Protein AF-0000000066530146 (afdb_homodimer)

Foldseek 3Di:
DKEKEKEKEPPADWPDDQVVLVVLLLVLVVVLVPDDSVVYHYDYHYDDDDQDDDDPDRAIEMEMEMEEADDDDPVSQVVSQVSSQVSVCVGRVPVPDPDYYYGYHYHHDHPVPDDDDDDDDDD/DKEKEKEWEPLADWPDDPVVLVVLLLVLVVVLVPDDSVVYHYDYYYDDDDQDDDDPDGAIEMEMEMEEADDDDPVSQVVSQVSSQVSVCVGRVPRPDPDYYYGYHYHHDYPVPDDDDDDDPDD

Nearest PDB structures (foldseek):
  3e6q-assembly3_H  TM=9.691E-01  e=2.234E-21  Pseudomonas aeruginosa
  4nwq-assembly1_B  TM=9.575E-01  e=1.003E-20  Pseudomonas aeruginosa PAO1
  6c9i-assembly1_H  TM=9.700E-01  e=6.238E-20  Pseudomonas aeruginosa PAO1
  1otg-assembly1_C  TM=8.905E-01  e=2.849E-09  Escherichia coli C
  5uif-assembly1_C  TM=8.184E-01  e=2.653E-05  Pseudomonas sp. UW4

Sequence (246 aa):
MPHLVIEATANLRLETSPGELLEQANAALFASGQFGEADIKSRFVTLEAYRQGTAAVERAYLHACLSILDGRDAATRQALGESLCEVLAGAVAGGGEEGVQVSVEVREMERASYAKRVVARQRMPHLVIEATANLRLETSPGELLEQANAALFASGQFGEADIKSRFVTLEAYRQGTAAVERAYLHACLSILDGRDAATRQALGESLCEVLAGAVAGGGEEGVQVSVEVREMERASYAKRVVARQR

Secondary structure (DSSP, 8-state):
--EEEEEEETTPPPSS-HHHHHHHHHHHHHHTTSS-GGG-EEEEEEESS---SS-SS---EEEEEEEEES---HHHHHHHHHHHHHHHHHHHTTS--TT-EEEEEEEEEPGGG-EEEEE----/--EEEEEEETTPPPSS-HHHHHHHHHHHHHHTTSS-GGG-EEEEEEESEEEESS-SS---EEEEEEEEETT--HHHHHHHHHHHHHHHHHHHTTSS-TTEEEEEEEEEEPGGG----------

Radius of gyration: 19.08 Å; Cα contacts (8 Å, |Δi|>4): 479; chains: 2; bounding box: 58×50×36 Å

InterPro domains:
  IPR004220 5-carboxymethyl-2-hydroxymuconate isomerase [PF02962] (2-117)
  IPR004220 5-carboxymethyl-2-hydroxymuconate isomerase [PTHR37950] (1-122)
  IPR004220 5-carboxymethyl-2-hydroxymuconate isomerase [cd00580] (2-113)
  IPR014347 Tautomerase/MIF superfamily [G3DSA:3.30.429.10] (1-123)
  IPR014347 Tautomerase/MIF superfamily [SSF55331] (2-122)

Organism: Pseudomonas aeruginosa (strain ATCC 15692 / DSM 22644 / CIP 104116 / JCM 14847 / LMG 12228 / 1C / PRS 101 / PAO1) (NCBI:txid208964)

pLDDT: mean 94.55, std 8.65, range [42.97, 98.94]

Structure (mmCIF, N/CA/C/O backbone):
data_AF-0000000066530146-model_v1
#
loop_
_entity.id
_entity.type
_entity.pdbx_description
1 polymer '5-carboxymethyl-2-hydroxymuconate isomerase'
#
loop_
_atom_site.group_PDB
_atom_site.id
_atom_site.type_symbol
_atom_site.label_atom_id
_atom_site.label_alt_id
_atom_site.label_comp_id
_atom_site.label_asym_id
_atom_site.label_entity_id
_atom_site.label_seq_id
_atom_site.pdbx_PDB_ins_code
_atom_site.Cartn_x
_atom_site.Cartn_y
_atom_site.Cartn_z
_atom_site.occupancy
_atom_site.B_iso_or_equiv
_atom_site.auth_seq_id
_atom_site.auth_comp_id
_atom_site.auth_asym_id
_atom_site.auth_atom_id
_atom_site.pdbx_PDB_model_num
ATOM 1 N N . MET A 1 1 ? -9.375 -2.279 8.078 1 83.81 1 MET A N 1
ATOM 2 C CA . MET A 1 1 ? -8.555 -1.646 7.047 1 83.81 1 MET A CA 1
ATOM 3 C C . MET A 1 1 ? -7.289 -2.453 6.785 1 83.81 1 MET A C 1
ATOM 5 O O . MET A 1 1 ? -6.238 -2.172 7.363 1 83.81 1 MET A O 1
ATOM 9 N N . PRO A 1 2 ? -7.445 -3.508 6.004 1 98.12 2 PRO A N 1
ATOM 10 C CA . PRO A 1 2 ? -6.223 -4.102 5.453 1 98.12 2 PRO A CA 1
ATOM 11 C C . PRO A 1 2 ? -5.926 -3.627 4.031 1 98.12 2 PRO A C 1
ATOM 13 O O . PRO A 1 2 ? -6.848 -3.322 3.273 1 98.12 2 PRO A O 1
ATOM 16 N N . HIS A 1 3 ? -4.621 -3.494 3.67 1 98.88 3 HIS A N 1
ATOM 17 C CA . HIS A 1 3 ? -4.117 -3.344 2.309 1 98.88 3 HIS A CA 1
ATOM 18 C C . HIS A 1 3 ? -3.387 -4.602 1.849 1 98.88 3 HIS A C 1
ATOM 20 O O . HIS A 1 3 ? -2.402 -5.012 2.467 1 98.88 3 HIS A O 1
ATOM 26 N N . LEU A 1 4 ? -3.908 -5.203 0.782 1 98.94 4 LEU A N 1
ATOM 27 C CA . LEU A 1 4 ? -3.271 -6.375 0.185 1 98.94 4 LEU A CA 1
ATOM 28 C C . LEU A 1 4 ? -2.641 -6.023 -1.158 1 98.94 4 LEU A C 1
ATOM 30 O O . LEU A 1 4 ? -3.314 -5.5 -2.049 1 98.94 4 LEU A O 1
ATOM 34 N N . VAL A 1 5 ? -1.361 -6.285 -1.287 1 98.94 5 VAL A N 1
ATOM 35 C CA . VAL A 1 5 ? -0.656 -6.152 -2.559 1 98.94 5 VAL A CA 1
ATOM 36 C C . VAL A 1 5 ? -0.177 -7.523 -3.031 1 98.94 5 VAL A C 1
ATOM 38 O O . VAL A 1 5 ? 0.539 -8.219 -2.311 1 98.94 5 VAL A O 1
ATOM 41 N N . ILE A 1 6 ? -0.556 -7.93 -4.199 1 98.81 6 ILE A N 1
ATOM 42 C CA . ILE A 1 6 ? -0.072 -9.156 -4.828 1 98.81 6 ILE A CA 1
ATOM 43 C C . ILE A 1 6 ? 0.86 -8.805 -5.988 1 98.81 6 ILE A C 1
ATOM 45 O O . ILE A 1 6 ? 0.465 -8.102 -6.922 1 98.81 6 ILE A O 1
ATOM 49 N N . GLU A 1 7 ? 2.053 -9.289 -5.891 1 98.75 7 GLU A N 1
ATOM 50 C CA . GLU A 1 7 ? 3.059 -9.109 -6.934 1 98.75 7 GLU A CA 1
ATOM 51 C C . GLU A 1 7 ? 3.34 -10.422 -7.66 1 98.75 7 GLU A C 1
ATOM 53 O O . GLU A 1 7 ? 3.574 -11.445 -7.023 1 98.75 7 GLU A O 1
ATOM 58 N N . ALA A 1 8 ? 3.334 -10.336 -8.945 1 97.88 8 ALA A N 1
ATOM 59 C CA . ALA A 1 8 ? 3.605 -11.523 -9.758 1 97.88 8 ALA A CA 1
ATOM 60 C C . ALA A 1 8 ? 4.586 -11.203 -10.883 1 97.88 8 ALA A C 1
ATOM 62 O O . ALA A 1 8 ? 4.5 -10.148 -11.508 1 97.88 8 ALA A O 1
ATOM 63 N N . THR A 1 9 ? 5.535 -12.172 -11.141 1 96.81 9 THR A N 1
ATOM 64 C CA . THR A 1 9 ? 6.43 -12.016 -12.281 1 96.81 9 THR A CA 1
ATOM 65 C C . THR A 1 9 ? 5.664 -12.156 -13.594 1 96.81 9 THR A C 1
ATOM 67 O O . THR A 1 9 ? 4.688 -12.906 -13.672 1 96.81 9 THR A O 1
ATOM 70 N N . ALA A 1 10 ? 6.129 -11.445 -14.602 1 96.31 10 ALA A N 1
ATOM 71 C CA . ALA A 1 10 ? 5.41 -11.328 -15.867 1 96.31 10 ALA A CA 1
ATOM 72 C C . ALA A 1 10 ? 5.289 -12.68 -16.562 1 96.31 10 ALA A C 1
ATOM 74 O O . ALA A 1 10 ? 4.398 -12.883 -17.391 1 96.31 10 ALA A O 1
ATOM 75 N N . ASN A 1 11 ? 6.16 -13.633 -16.266 1 93.69 11 ASN A N 1
ATOM 76 C CA . ASN A 1 11 ? 6.148 -14.945 -16.906 1 93.69 11 ASN A CA 1
ATOM 77 C C . ASN A 1 11 ? 5.258 -15.93 -16.156 1 93.69 11 ASN A C 1
ATOM 79 O O . ASN A 1 11 ? 5.168 -17.094 -16.531 1 93.69 11 ASN A O 1
ATOM 83 N N . LEU A 1 12 ? 4.676 -15.445 -15.078 1 95 12 LEU A N 1
ATOM 84 C CA . LEU A 1 12 ? 3.832 -16.344 -14.297 1 95 12 LEU A CA 1
ATOM 85 C C . LEU A 1 12 ? 2.535 -16.656 -15.039 1 95 12 LEU A C 1
ATOM 87 O O . LEU A 1 12 ? 1.88 -15.75 -15.555 1 95 12 LEU A O 1
ATOM 91 N N . ARG A 1 13 ? 2.182 -17.891 -15.109 1 92.12 13 ARG A N 1
ATOM 92 C CA . ARG A 1 13 ? 0.896 -18.297 -15.672 1 92.12 13 ARG A CA 1
ATOM 93 C C . ARG A 1 13 ? -0.15 -18.453 -14.57 1 92.12 13 ARG A C 1
ATOM 95 O O . ARG A 1 13 ? -0.05 -19.375 -13.75 1 92.12 13 ARG A O 1
ATOM 102 N N . LEU A 1 14 ? -1.159 -17.672 -14.625 1 92.75 14 LEU A N 1
ATOM 103 C CA . LEU A 1 14 ? -2.252 -17.719 -13.664 1 92.75 14 LEU A CA 1
ATOM 104 C C . LEU A 1 14 ? -3.443 -18.484 -14.227 1 92.75 14 LEU A C 1
ATOM 106 O O . LEU A 1 14 ? -3.752 -18.375 -15.414 1 92.75 14 LEU A O 1
ATOM 110 N N . GLU A 1 15 ? -4.172 -19.125 -13.328 1 91.81 15 GLU A N 1
ATOM 111 C CA . GLU A 1 15 ? -5.402 -19.828 -13.688 1 91.81 15 GLU A CA 1
ATOM 112 C C . GLU A 1 15 ? -6.574 -18.844 -13.797 1 91.81 15 GLU A C 1
ATOM 114 O O . GLU A 1 15 ? -7.621 -19.188 -14.352 1 91.81 15 GLU A O 1
ATOM 119 N N . THR A 1 16 ? -6.414 -17.75 -13.195 1 93.19 16 THR A N 1
ATOM 120 C CA . THR A 1 16 ? -7.422 -16.688 -13.172 1 93.19 16 THR A CA 1
ATOM 121 C C . THR A 1 16 ? -6.828 -15.359 -13.625 1 93.19 16 THR A C 1
ATOM 123 O O . THR A 1 16 ? -5.609 -15.227 -13.719 1 93.19 16 THR A O 1
ATOM 126 N N . SER A 1 17 ? -7.727 -14.422 -13.992 1 95.75 17 SER A N 1
ATOM 127 C CA . SER A 1 17 ? -7.25 -13.062 -14.211 1 95.75 17 SER A CA 1
ATOM 128 C C . SER A 1 17 ? -6.812 -12.406 -12.906 1 95.75 17 SER A C 1
ATOM 130 O O . SER A 1 17 ? -7.195 -12.852 -11.82 1 95.75 17 SER A O 1
ATOM 132 N N . PRO A 1 18 ? -5.965 -11.375 -12.992 1 97 18 PRO A N 1
ATOM 133 C CA . PRO A 1 18 ? -5.625 -10.625 -11.781 1 97 18 PRO A CA 1
ATOM 134 C C . PRO A 1 18 ? -6.859 -10.148 -11.016 1 97 18 PRO A C 1
ATOM 136 O O . PRO A 1 18 ? -6.895 -10.219 -9.781 1 97 18 PRO A O 1
ATOM 139 N N . GLY A 1 19 ? -7.875 -9.656 -11.703 1 96.81 19 GLY A N 1
ATOM 140 C CA . GLY A 1 19 ? -9.102 -9.203 -11.062 1 96.81 19 GLY A CA 1
ATOM 141 C C . GLY A 1 19 ? -9.812 -10.305 -10.297 1 96.81 19 GLY A C 1
ATOM 142 O O . GLY A 1 19 ? -10.258 -10.102 -9.172 1 96.81 19 GLY A O 1
ATOM 143 N N . GLU A 1 20 ? -9.922 -11.414 -10.938 1 96.88 20 GLU A N 1
ATOM 144 C CA . GLU A 1 20 ? -10.547 -12.555 -10.281 1 96.88 20 GLU A CA 1
ATOM 145 C C . GLU A 1 20 ? -9.742 -13.016 -9.07 1 96.88 20 GLU A C 1
ATOM 147 O O . GLU A 1 20 ? -10.312 -13.414 -8.055 1 96.88 20 GLU A O 1
ATOM 152 N N . LEU A 1 21 ? -8.438 -13.023 -9.219 1 97.88 21 LEU A N 1
ATOM 153 C CA . LEU A 1 21 ? -7.578 -13.391 -8.094 1 97.88 21 LEU A CA 1
ATOM 154 C C . LEU A 1 21 ? -7.793 -12.445 -6.914 1 97.88 21 LEU A C 1
ATOM 156 O O . LEU A 1 21 ? -7.895 -12.891 -5.77 1 97.88 21 LEU A O 1
ATOM 160 N N . LEU A 1 22 ? -7.863 -11.148 -7.18 1 98.62 22 LEU A N 1
ATOM 161 C CA . LEU A 1 22 ? -8.117 -10.18 -6.121 1 98.62 22 LEU A CA 1
ATOM 162 C C . LEU A 1 22 ? -9.484 -10.422 -5.48 1 98.62 22 LEU A C 1
ATOM 164 O O . LEU A 1 22 ? -9.641 -10.281 -4.266 1 98.62 22 LEU A O 1
ATOM 168 N N . GLU A 1 23 ? -10.445 -10.773 -6.262 1 98.06 23 GLU A N 1
ATOM 169 C CA . GLU A 1 23 ? -11.766 -11.086 -5.727 1 98.06 23 GLU A CA 1
ATOM 170 C C . GLU A 1 23 ? -11.711 -12.266 -4.762 1 98.06 23 GLU A C 1
ATOM 172 O O . GLU A 1 23 ? -12.297 -12.211 -3.676 1 98.06 23 GLU A O 1
ATOM 177 N N . GLN A 1 24 ? -11.039 -13.273 -5.164 1 98.44 24 GLN A N 1
ATOM 178 C CA . GLN A 1 24 ? -10.914 -14.461 -4.332 1 98.44 24 GLN A CA 1
ATOM 179 C C . GLN A 1 24 ? -10.148 -14.164 -3.047 1 98.44 24 GLN A C 1
ATOM 181 O O . GLN A 1 24 ? -10.523 -14.625 -1.97 1 98.44 24 GLN A O 1
ATOM 186 N N . ALA A 1 25 ? -9.086 -13.445 -3.186 1 98.81 25 ALA A N 1
ATOM 187 C CA . ALA A 1 25 ? -8.289 -13.078 -2.014 1 98.81 25 ALA A CA 1
ATOM 188 C C . ALA A 1 25 ? -9.102 -12.219 -1.05 1 98.81 25 ALA A C 1
ATOM 190 O O . ALA A 1 25 ? -9.078 -12.445 0.163 1 98.81 25 ALA A O 1
ATOM 191 N N . ASN A 1 26 ? -9.852 -11.25 -1.57 1 98.75 26 ASN A N 1
ATOM 192 C CA . ASN A 1 26 ? -10.719 -10.422 -0.736 1 98.75 26 ASN A CA 1
ATOM 193 C C . ASN A 1 26 ? -11.781 -11.258 -0.033 1 98.75 26 ASN A C 1
ATOM 195 O O . ASN A 1 26 ? -12.109 -11 1.128 1 98.75 26 ASN A O 1
ATOM 199 N N . ALA A 1 27 ? -12.305 -12.156 -0.731 1 98.69 27 ALA A N 1
ATOM 200 C CA . ALA A 1 27 ? -13.32 -13.031 -0.147 1 98.69 27 ALA A CA 1
ATOM 201 C C . ALA A 1 27 ? -12.75 -13.82 1.027 1 98.69 27 ALA A C 1
ATOM 203 O O . ALA A 1 27 ? -13.414 -13.969 2.061 1 98.69 27 ALA A O 1
ATOM 204 N N . ALA A 1 28 ? -11.57 -14.328 0.864 1 98.81 28 ALA A N 1
ATOM 205 C CA . ALA A 1 28 ? -10.93 -15.07 1.945 1 98.81 28 ALA A CA 1
ATOM 206 C C . ALA A 1 28 ? -10.703 -14.18 3.164 1 98.81 28 ALA A C 1
ATOM 208 O O . ALA A 1 28 ? -10.938 -14.594 4.301 1 98.81 28 ALA A O 1
ATOM 209 N N . LEU A 1 29 ? -10.242 -12.961 2.914 1 98.75 29 LEU A N 1
ATOM 210 C CA . LEU A 1 29 ? -10.031 -12.023 4.008 1 98.75 29 LEU A CA 1
ATOM 211 C C . LEU A 1 29 ? -11.344 -11.688 4.703 1 98.75 29 LEU A C 1
ATOM 213 O O . LEU A 1 29 ? -11.406 -11.633 5.934 1 98.75 29 LEU A O 1
ATOM 217 N N . PHE A 1 30 ? -12.375 -11.508 3.971 1 98.69 30 PHE A N 1
ATOM 218 C CA . PHE A 1 30 ? -13.672 -11.195 4.547 1 98.69 30 PHE A CA 1
ATOM 219 C C . PHE A 1 30 ? -14.203 -12.375 5.359 1 98.69 30 PHE A C 1
ATOM 221 O O . PHE A 1 30 ? -14.75 -12.188 6.449 1 98.69 30 PHE A O 1
ATOM 228 N N . ALA A 1 31 ? -13.992 -13.5 4.918 1 98.5 31 ALA A N 1
ATOM 229 C CA . ALA A 1 31 ? -14.477 -14.719 5.562 1 98.5 31 ALA A CA 1
ATOM 230 C C . ALA A 1 31 ? -13.773 -14.953 6.898 1 98.5 31 ALA A C 1
ATOM 232 O O . ALA A 1 31 ? -14.281 -15.68 7.754 1 98.5 31 ALA A O 1
ATOM 233 N N . SER A 1 32 ? -12.641 -14.422 7.059 1 98.06 32 SER A N 1
ATOM 234 C CA . SER A 1 32 ? -11.898 -14.578 8.305 1 98.06 32 SER A CA 1
ATOM 235 C C . SER A 1 32 ? -12.656 -13.969 9.484 1 98.06 32 SER A C 1
ATOM 237 O O . SER A 1 32 ? -12.398 -14.305 10.641 1 98.06 32 SER A O 1
ATOM 239 N N . GLY A 1 33 ? -13.484 -12.945 9.164 1 98 33 GLY A N 1
ATOM 240 C CA . GLY A 1 33 ? -14.227 -12.25 10.203 1 98 33 GLY A CA 1
ATOM 241 C C . GLY A 1 33 ? -13.445 -11.117 10.844 1 98 33 GLY A C 1
ATOM 242 O O . GLY A 1 33 ? -13.938 -10.461 11.758 1 98 33 GLY A O 1
ATOM 243 N N . GLN A 1 34 ? -12.305 -10.844 10.297 1 97.94 34 GLN A N 1
ATOM 244 C CA . GLN A 1 34 ? -11.414 -9.883 10.93 1 97.94 34 GLN A CA 1
ATOM 245 C C . GLN A 1 34 ? -11.641 -8.477 10.383 1 97.94 34 GLN A C 1
ATOM 247 O O . GLN A 1 34 ? -11.188 -7.492 10.969 1 97.94 34 GLN A O 1
ATOM 252 N N . PHE A 1 35 ? -12.328 -8.336 9.25 1 98.12 35 PHE A N 1
ATOM 253 C CA . PHE A 1 35 ? -12.375 -7.055 8.562 1 98.12 35 PHE A CA 1
ATOM 254 C C . PHE A 1 35 ? -13.781 -6.754 8.062 1 98.12 35 PHE A C 1
ATOM 256 O O . PHE A 1 35 ? -14.531 -7.668 7.715 1 98.12 35 PHE A O 1
ATOM 263 N N . GLY A 1 36 ? -14.125 -5.434 8.062 1 97.31 36 GLY A N 1
ATOM 264 C CA . GLY A 1 36 ? -15.289 -5.02 7.289 1 97.31 36 GLY A CA 1
ATOM 265 C C . GLY A 1 36 ? -15.102 -5.184 5.793 1 97.31 36 GLY A C 1
ATOM 266 O O . GLY A 1 36 ? -14.016 -4.949 5.27 1 97.31 36 GLY A O 1
ATOM 267 N N . GLU A 1 37 ? -16.172 -5.488 5.141 1 97.31 37 GLU A N 1
ATOM 268 C CA . GLU A 1 37 ? -16.125 -5.793 3.713 1 97.31 37 GLU A CA 1
ATOM 269 C C . GLU A 1 37 ? -15.539 -4.629 2.922 1 97.31 37 GLU A C 1
ATOM 271 O O . GLU A 1 37 ? -14.586 -4.809 2.158 1 97.31 37 GLU A O 1
ATOM 276 N N . ALA A 1 38 ? -15.977 -3.445 3.086 1 95.56 38 ALA A N 1
ATOM 277 C CA . ALA A 1 38 ? -15.57 -2.285 2.299 1 95.56 38 ALA A CA 1
ATOM 278 C C . ALA A 1 38 ? -14.211 -1.766 2.75 1 95.56 38 ALA A C 1
ATOM 280 O O . ALA A 1 38 ? -13.594 -0.94 2.068 1 95.56 38 ALA A O 1
ATOM 281 N N . ASP A 1 39 ? -13.688 -2.291 3.869 1 97.5 39 ASP A N 1
ATOM 282 C CA . ASP A 1 39 ? -12.414 -1.824 4.406 1 97.5 39 ASP A CA 1
ATOM 283 C C . ASP A 1 39 ? -11.242 -2.502 3.701 1 97.5 39 ASP A C 1
ATOM 285 O O . ASP A 1 39 ? -10.102 -2.059 3.822 1 97.5 39 ASP A O 1
ATOM 289 N N . ILE A 1 40 ? -11.539 -3.623 3.035 1 98.62 40 ILE A N 1
ATOM 290 C CA . ILE A 1 40 ? -10.492 -4.402 2.391 1 98.62 40 ILE A CA 1
ATOM 291 C C . ILE A 1 40 ? -10.094 -3.744 1.07 1 98.62 40 ILE A C 1
ATOM 293 O O . ILE A 1 40 ? -10.93 -3.584 0.177 1 98.62 40 ILE A O 1
ATOM 297 N N . LYS A 1 41 ? -8.844 -3.334 0.918 1 98.62 41 LYS A N 1
ATOM 298 C CA . LYS A 1 41 ? -8.297 -2.775 -0.316 1 98.62 41 LYS A CA 1
ATOM 299 C C . LYS A 1 41 ? -7.156 -3.635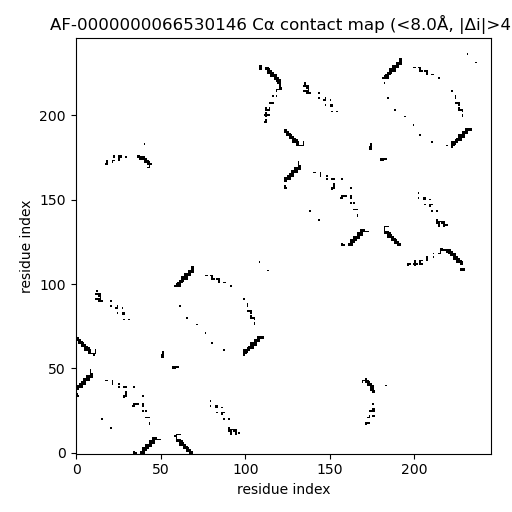 -0.851 1 98.62 41 LYS A C 1
ATOM 301 O O . LYS A 1 41 ? -6.195 -3.916 -0.132 1 98.62 41 LYS A O 1
ATOM 306 N N . SER A 1 42 ? -7.328 -4.059 -2.064 1 98.81 42 SER A N 1
ATOM 307 C CA . SER A 1 42 ? -6.305 -4.922 -2.646 1 98.81 42 SER A CA 1
ATOM 308 C C . SER A 1 42 ? -5.898 -4.438 -4.035 1 98.81 42 SER A C 1
ATOM 310 O O . SER A 1 42 ? -6.656 -3.721 -4.691 1 98.81 42 SER A O 1
ATOM 312 N N . ARG A 1 43 ? -4.684 -4.789 -4.41 1 98.81 43 ARG A N 1
ATOM 313 C CA . ARG A 1 43 ? -4.199 -4.477 -5.75 1 98.81 43 ARG A CA 1
ATOM 314 C C . ARG A 1 43 ? -3.164 -5.5 -6.211 1 98.81 43 ARG A C 1
ATOM 316 O O . ARG A 1 43 ? -2.588 -6.219 -5.391 1 98.81 43 ARG A O 1
ATOM 323 N N . PHE A 1 44 ? -3.039 -5.613 -7.562 1 98.75 44 PHE A N 1
ATOM 324 C CA . PHE A 1 44 ? -2.16 -6.559 -8.242 1 98.75 44 PHE A CA 1
ATOM 325 C C . PHE A 1 44 ? -1.104 -5.82 -9.055 1 98.75 44 PHE A C 1
ATOM 327 O O . PHE A 1 44 ? -1.414 -4.859 -9.758 1 98.75 44 PHE A O 1
ATOM 334 N N . VAL A 1 45 ? 0.169 -6.203 -8.93 1 98.56 45 VAL A N 1
ATOM 335 C CA . VAL A 1 45 ? 1.292 -5.598 -9.633 1 98.56 45 VAL A CA 1
ATOM 336 C C . VAL A 1 45 ? 2.02 -6.66 -10.461 1 98.56 45 VAL A C 1
ATOM 338 O O . VAL A 1 45 ? 2.449 -7.684 -9.922 1 98.56 45 VAL A O 1
ATOM 341 N N . THR A 1 46 ? 2.168 -6.387 -11.719 1 98.31 46 THR A N 1
ATOM 342 C CA . THR A 1 46 ? 3.002 -7.238 -12.555 1 98.31 46 THR A CA 1
ATOM 343 C C . THR A 1 46 ? 4.449 -6.762 -12.547 1 98.31 46 THR A C 1
ATOM 345 O O . THR A 1 46 ? 4.723 -5.586 -12.805 1 98.31 46 THR A O 1
ATOM 348 N N . LEU A 1 47 ? 5.363 -7.703 -12.266 1 97.88 47 LEU A N 1
ATOM 349 C CA . LEU A 1 47 ? 6.793 -7.402 -12.281 1 97.88 47 LEU A CA 1
ATOM 350 C C . LEU A 1 47 ? 7.387 -7.684 -13.664 1 97.88 47 LEU A C 1
ATOM 352 O O . LEU A 1 47 ? 7.445 -8.836 -14.094 1 97.88 47 LEU A O 1
ATOM 356 N N . GLU A 1 48 ? 7.852 -6.605 -14.25 1 97.5 48 GLU A N 1
ATOM 357 C CA . GLU A 1 48 ? 8.359 -6.75 -15.609 1 97.5 48 GLU A CA 1
ATOM 358 C C . GLU A 1 48 ? 9.828 -7.141 -15.617 1 97.5 48 GLU A C 1
ATOM 360 O O . GLU A 1 48 ? 10.281 -7.867 -16.5 1 97.5 48 GLU A O 1
ATOM 365 N N . ALA A 1 49 ? 10.703 -6.613 -14.781 1 97.38 49 ALA A N 1
ATOM 366 C CA . ALA A 1 49 ? 12.109 -6.953 -14.578 1 97.38 49 ALA A CA 1
ATOM 367 C C . ALA A 1 49 ? 12.305 -7.723 -13.281 1 97.38 49 ALA A C 1
ATOM 369 O O . ALA A 1 49 ? 12.086 -7.18 -12.195 1 97.38 49 ALA A O 1
ATOM 370 N N . TYR A 1 50 ? 12.633 -8.969 -13.375 1 96.75 50 TYR A N 1
ATOM 371 C CA . TYR A 1 50 ? 12.633 -9.852 -12.219 1 96.75 50 TYR A CA 1
ATOM 372 C C . TYR A 1 50 ? 13.688 -10.945 -12.367 1 96.75 50 TYR A C 1
ATOM 374 O O . TYR A 1 50 ? 14.195 -11.188 -13.469 1 96.75 50 TYR A O 1
ATOM 382 N N . ARG A 1 51 ? 14.102 -11.391 -11.227 1 96.06 51 ARG A N 1
ATOM 383 C CA . ARG A 1 51 ? 14.961 -12.562 -11.156 1 96.06 51 ARG A CA 1
ATOM 384 C C . ARG A 1 51 ? 14.75 -13.32 -9.844 1 96.06 51 ARG A C 1
ATOM 386 O O . ARG A 1 51 ? 14.477 -12.711 -8.812 1 96.06 51 ARG A O 1
ATOM 393 N N . GLN A 1 52 ? 14.789 -14.617 -9.984 1 95.19 52 GLN A N 1
ATOM 394 C CA . GLN A 1 52 ? 14.891 -15.484 -8.82 1 95.19 52 GLN A CA 1
ATOM 395 C C . GLN A 1 52 ? 16.188 -16.281 -8.828 1 95.19 52 GLN A C 1
ATOM 397 O O . GLN A 1 52 ? 16.391 -17.141 -9.695 1 95.19 52 GLN A O 1
ATOM 402 N N . GLY A 1 53 ? 16.953 -15.945 -7.859 1 95.38 53 GLY A N 1
ATOM 403 C CA . GLY A 1 53 ? 18.266 -16.578 -7.793 1 95.38 53 GLY A CA 1
ATOM 404 C C . GLY A 1 53 ? 19.219 -16.109 -8.875 1 95.38 53 GLY A C 1
ATOM 405 O O . GLY A 1 53 ? 19.109 -14.977 -9.352 1 95.38 53 GLY A O 1
ATOM 406 N N . THR A 1 54 ? 20.297 -16.891 -9.195 1 95.5 54 THR A N 1
ATOM 407 C CA . THR A 1 54 ? 21.344 -16.531 -10.125 1 95.5 54 THR A CA 1
ATOM 408 C C . THR A 1 54 ? 21.312 -17.438 -11.359 1 95.5 54 THR A C 1
ATOM 410 O O . THR A 1 54 ? 22.109 -17.25 -12.281 1 95.5 54 THR A O 1
ATOM 413 N N . ALA A 1 55 ? 20.422 -18.344 -11.477 1 89.69 55 ALA A N 1
ATOM 414 C CA . ALA A 1 55 ? 20.375 -19.281 -12.602 1 89.69 55 ALA A CA 1
ATOM 415 C C . ALA A 1 55 ? 19.938 -18.562 -13.875 1 89.69 55 ALA A C 1
ATOM 417 O O . ALA A 1 55 ? 19.266 -17.516 -13.82 1 89.69 55 ALA A O 1
ATOM 418 N N . ALA A 1 56 ? 20.25 -19.156 -15.039 1 89.88 56 ALA A N 1
ATOM 419 C CA . ALA A 1 56 ? 19.906 -18.594 -16.344 1 89.88 56 ALA A CA 1
ATOM 420 C C . ALA A 1 56 ? 18.406 -18.734 -16.609 1 89.88 56 ALA A C 1
ATOM 422 O O . ALA A 1 56 ? 17.797 -17.875 -17.266 1 89.88 56 ALA A O 1
ATOM 423 N N . VAL A 1 57 ? 17.938 -19.781 -16.047 1 87.31 57 VAL A N 1
ATOM 424 C CA . VAL A 1 57 ? 16.516 -20 -16.25 1 87.31 57 VAL A CA 1
ATOM 425 C C . VAL A 1 57 ? 15.711 -18.922 -15.531 1 87.31 57 VAL A C 1
ATOM 427 O O . VAL A 1 57 ? 16.047 -18.531 -14.414 1 87.31 57 VAL A O 1
ATOM 430 N N . GLU A 1 58 ? 14.688 -18.5 -16.172 1 89.56 58 GLU A N 1
ATOM 431 C CA . GLU A 1 58 ? 13.812 -17.5 -15.57 1 89.56 58 GLU A CA 1
ATOM 432 C C . GLU A 1 58 ? 12.656 -18.172 -14.82 1 89.56 58 GLU A C 1
ATOM 434 O O . GLU A 1 58 ? 11.734 -18.703 -15.438 1 89.56 58 GLU A O 1
ATOM 439 N N . ARG A 1 59 ? 12.758 -18.109 -13.555 1 92.19 59 ARG A N 1
ATOM 440 C CA . ARG A 1 59 ? 11.727 -18.672 -12.688 1 92.19 59 ARG A CA 1
ATOM 441 C C . ARG A 1 59 ? 10.625 -17.641 -12.422 1 92.19 59 ARG A C 1
ATOM 443 O O . ARG A 1 59 ? 10.859 -16.438 -12.508 1 92.19 59 ARG A O 1
ATOM 450 N N . ALA A 1 60 ? 9.469 -18.172 -12.203 1 94.88 60 ALA A N 1
ATOM 451 C CA . ALA A 1 60 ? 8.328 -17.344 -11.828 1 94.88 60 ALA A CA 1
ATOM 452 C C . ALA A 1 60 ? 8.062 -17.422 -10.328 1 94.88 60 ALA A C 1
ATOM 454 O O . ALA A 1 60 ? 8.312 -18.453 -9.703 1 94.88 60 ALA A O 1
ATOM 455 N N . TYR A 1 61 ? 7.598 -16.344 -9.766 1 96.69 61 TYR A N 1
ATOM 456 C CA . TYR A 1 61 ? 7.18 -16.375 -8.367 1 96.69 61 TYR A CA 1
ATOM 457 C C . TYR A 1 61 ? 6.043 -15.383 -8.125 1 96.69 61 TYR A C 1
ATOM 459 O O . TYR A 1 61 ? 5.742 -14.547 -8.977 1 96.69 61 TYR A O 1
ATOM 467 N N . LEU A 1 62 ? 5.316 -15.617 -7.07 1 97.62 62 LEU A N 1
ATOM 468 C CA . LEU A 1 62 ? 4.199 -14.805 -6.598 1 97.62 62 LEU A CA 1
ATOM 469 C C . LEU A 1 62 ? 4.359 -14.469 -5.117 1 97.62 62 LEU A C 1
ATOM 471 O O . LEU A 1 62 ? 4.59 -15.359 -4.297 1 97.62 62 LEU A O 1
ATOM 475 N N . HIS A 1 63 ? 4.301 -13.172 -4.801 1 98.69 63 HIS A N 1
ATOM 476 C CA . HIS A 1 63 ? 4.422 -12.711 -3.42 1 98.69 63 HIS A CA 1
ATOM 477 C C . HIS A 1 63 ? 3.271 -11.781 -3.051 1 98.69 63 HIS A C 1
ATOM 479 O O . HIS A 1 63 ? 2.848 -10.953 -3.863 1 98.69 63 HIS A O 1
ATOM 485 N N . ALA A 1 64 ? 2.752 -11.953 -1.825 1 98.88 64 ALA A N 1
ATOM 486 C CA . ALA A 1 64 ? 1.734 -11.031 -1.326 1 98.88 64 ALA A CA 1
ATOM 487 C C . ALA A 1 64 ? 2.154 -10.422 0.007 1 98.88 64 ALA A C 1
ATOM 489 O O . ALA A 1 64 ? 2.73 -11.102 0.857 1 98.88 64 ALA A O 1
ATOM 490 N N . CYS A 1 65 ? 1.868 -9.148 0.156 1 98.88 65 CYS A N 1
ATOM 491 C CA . CYS A 1 65 ? 1.991 -8.453 1.433 1 98.88 65 CYS A CA 1
ATOM 492 C C . CYS A 1 65 ? 0.631 -7.969 1.926 1 98.88 65 CYS A C 1
ATOM 494 O O . CYS A 1 65 ? -0.048 -7.203 1.24 1 98.88 65 CYS A O 1
ATOM 496 N N . LEU A 1 66 ? 0.23 -8.469 3.086 1 98.88 66 LEU A N 1
ATOM 497 C CA . LEU A 1 66 ? -0.967 -8 3.777 1 98.88 66 LEU A CA 1
ATOM 498 C C . LEU A 1 66 ? -0.601 -7.062 4.922 1 98.88 66 LEU A C 1
ATOM 500 O O . LEU A 1 66 ? -0.01 -7.492 5.918 1 98.88 66 LEU A O 1
ATOM 504 N N . SER A 1 67 ? -0.956 -5.758 4.793 1 98.88 67 SER A N 1
ATOM 505 C CA . SER A 1 67 ? -0.756 -4.785 5.863 1 98.88 67 SER A CA 1
ATOM 506 C C . SER A 1 67 ? -2.033 -4.582 6.672 1 98.88 67 SER A C 1
ATOM 508 O O . SER A 1 67 ? -3.078 -4.238 6.113 1 98.88 67 SER A O 1
ATOM 510 N N . ILE A 1 68 ? -1.972 -4.832 7.945 1 98.75 68 ILE A N 1
ATOM 511 C CA . ILE A 1 68 ? -3.125 -4.684 8.828 1 98.75 68 ILE A CA 1
ATOM 512 C C . ILE A 1 68 ? -2.762 -3.789 10.008 1 98.75 68 ILE A C 1
ATOM 514 O O . ILE A 1 68 ? -1.586 -3.66 10.359 1 98.75 68 ILE A O 1
ATOM 518 N N . LEU A 1 69 ? -3.779 -3.129 10.594 1 97.88 69 LEU A N 1
ATOM 519 C CA . LEU A 1 69 ? -3.518 -2.352 11.805 1 97.88 69 LEU A CA 1
ATOM 520 C C . LEU A 1 69 ? -3.049 -3.256 12.938 1 97.88 69 LEU A C 1
ATOM 522 O O . LEU A 1 69 ? -3.514 -4.391 13.062 1 97.88 69 LEU A O 1
ATOM 526 N N . ASP A 1 70 ? -2.133 -2.742 13.719 1 97.25 70 ASP A N 1
ATOM 527 C CA . ASP A 1 70 ? -1.605 -3.527 14.828 1 97.25 70 ASP A CA 1
ATOM 528 C C . ASP A 1 70 ? -2.695 -3.824 15.859 1 97.25 70 ASP A C 1
ATOM 530 O O . ASP A 1 70 ? -3.783 -3.25 15.797 1 97.25 70 ASP A O 1
ATOM 534 N N . GLY A 1 71 ? -2.445 -5 16.75 1 96.44 71 GLY A N 1
ATOM 535 C CA . GLY A 1 71 ? -3.385 -5.332 17.812 1 96.44 71 GLY A CA 1
ATOM 536 C C . GLY A 1 71 ? -3.875 -6.766 17.75 1 96.44 71 GLY A C 1
ATOM 537 O O . GLY A 1 71 ? -4.383 -7.301 18.734 1 96.44 71 GLY A O 1
ATOM 538 N N . ARG A 1 72 ? -3.793 -7.387 16.609 1 97 72 ARG A N 1
ATOM 539 C CA . ARG A 1 72 ? -4.16 -8.797 16.516 1 97 72 ARG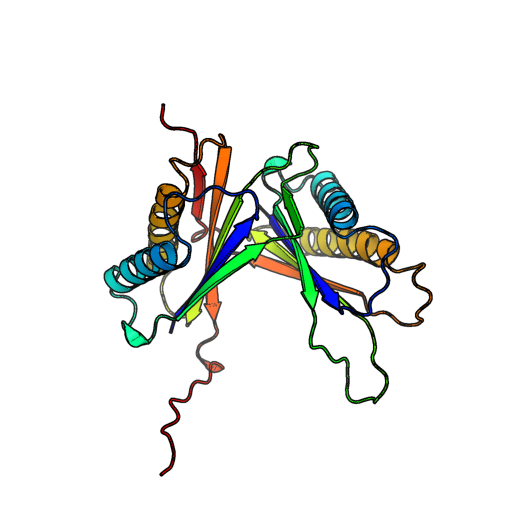 A CA 1
ATOM 540 C C . ARG A 1 72 ? -3.041 -9.695 17.031 1 97 72 ARG A C 1
ATOM 542 O O . ARG A 1 72 ? -1.862 -9.352 16.906 1 97 72 ARG A O 1
ATOM 549 N N . ASP A 1 73 ? -3.424 -10.82 17.484 1 98 73 ASP A N 1
ATOM 550 C CA . ASP A 1 73 ? -2.42 -11.727 18.031 1 98 73 ASP A CA 1
ATOM 551 C C . ASP A 1 73 ? -1.733 -12.516 16.922 1 98 73 ASP A C 1
ATOM 553 O O . ASP A 1 73 ? -2.156 -12.461 15.766 1 98 73 ASP A O 1
ATOM 557 N N . ALA A 1 74 ? -0.678 -13.227 17.266 1 97.94 74 ALA A N 1
ATOM 558 C CA . ALA A 1 74 ? 0.144 -13.953 16.297 1 97.94 74 ALA A CA 1
ATOM 559 C C . ALA A 1 74 ? -0.663 -15.047 15.609 1 97.94 74 ALA A C 1
ATOM 561 O O . ALA A 1 74 ? -0.482 -15.305 14.414 1 97.94 74 ALA A O 1
ATOM 562 N N . ALA A 1 75 ? -1.476 -15.711 16.344 1 98.5 75 ALA A N 1
ATOM 563 C CA . ALA A 1 75 ? -2.266 -16.797 15.766 1 98.5 75 ALA A CA 1
ATOM 564 C C . ALA A 1 75 ? -3.211 -16.281 14.688 1 98.5 75 ALA A C 1
ATOM 566 O O . ALA A 1 75 ? -3.361 -16.906 13.633 1 98.5 75 ALA A O 1
ATOM 567 N N . THR A 1 76 ? -3.881 -15.195 14.969 1 98.56 76 THR A N 1
ATOM 568 C CA . THR A 1 76 ? -4.766 -14.578 13.984 1 98.56 76 THR A CA 1
ATOM 569 C C . THR A 1 76 ? -3.986 -14.172 12.734 1 98.56 76 THR A C 1
ATOM 571 O O . THR A 1 76 ? -4.418 -14.438 11.609 1 98.56 76 THR A O 1
ATOM 574 N N . ARG A 1 77 ? -2.809 -13.547 12.898 1 98.62 77 ARG A N 1
ATOM 575 C CA . ARG A 1 77 ? -1.981 -13.133 11.773 1 98.62 77 ARG A CA 1
ATOM 576 C C . ARG A 1 77 ? -1.518 -14.344 10.961 1 98.62 77 ARG A C 1
ATOM 578 O O . ARG A 1 77 ? -1.514 -14.305 9.727 1 98.62 77 ARG A O 1
ATOM 585 N N . GLN A 1 78 ? -1.152 -15.359 11.656 1 98.69 78 GLN A N 1
ATOM 586 C CA . GLN A 1 78 ? -0.747 -16.594 10.984 1 98.69 78 GLN A CA 1
ATOM 587 C C . GLN A 1 78 ? -1.888 -17.156 10.148 1 98.69 78 GLN A C 1
ATOM 589 O O . GLN A 1 78 ? -1.679 -17.578 9.008 1 98.69 78 GLN A O 1
ATOM 594 N N . ALA A 1 79 ? -3.059 -17.156 10.695 1 98.75 79 ALA A N 1
ATOM 595 C CA . ALA A 1 79 ? -4.219 -17.703 9.992 1 98.75 79 ALA A CA 1
ATOM 596 C C . ALA A 1 79 ? -4.539 -16.891 8.742 1 98.75 79 ALA A C 1
ATOM 598 O O . ALA A 1 79 ? -4.887 -17.453 7.703 1 98.75 79 ALA A O 1
ATOM 599 N N . LEU A 1 80 ? -4.457 -15.609 8.844 1 98.81 80 LEU A N 1
ATOM 600 C CA . LEU A 1 80 ? -4.668 -14.742 7.691 1 98.81 80 LEU A CA 1
ATOM 601 C C . LEU A 1 80 ? -3.658 -15.047 6.59 1 98.81 80 LEU A C 1
ATOM 603 O O . LEU A 1 80 ? -4.035 -15.195 5.422 1 98.81 80 LEU A O 1
ATOM 607 N N . GLY A 1 81 ? -2.428 -15.125 6.969 1 98.88 81 GLY A N 1
ATOM 608 C CA . GLY A 1 81 ? -1.391 -15.445 6 1 98.88 81 GLY A CA 1
ATOM 609 C C . GLY A 1 81 ? -1.603 -16.781 5.312 1 98.88 81 GLY A C 1
ATOM 610 O O . GLY A 1 81 ? -1.46 -16.891 4.094 1 98.88 81 GLY A O 1
ATOM 611 N N . GLU A 1 82 ? -1.913 -17.766 6.059 1 98.81 82 GLU A N 1
ATOM 612 C CA . GLU A 1 82 ? -2.135 -19.109 5.52 1 98.81 82 GLU A CA 1
ATOM 613 C C . GLU A 1 82 ? -3.336 -19.141 4.578 1 98.81 82 GLU A C 1
ATOM 615 O O . GLU A 1 82 ? -3.295 -19.781 3.529 1 98.81 82 GLU A O 1
ATOM 620 N N . SER A 1 83 ? -4.367 -18.484 5.004 1 98.69 83 SER A N 1
ATOM 621 C CA . SER A 1 83 ? -5.559 -18.438 4.16 1 98.69 83 SER A CA 1
ATOM 622 C C . SER A 1 83 ? -5.254 -17.797 2.811 1 98.69 83 SER A C 1
ATOM 624 O O . SER A 1 83 ? -5.699 -18.297 1.771 1 98.69 83 SER A O 1
ATOM 626 N N . LEU A 1 84 ? -4.523 -16.719 2.805 1 98.81 84 LEU A N 1
ATOM 627 C CA . LEU A 1 84 ? -4.133 -16.062 1.561 1 98.81 84 LEU A CA 1
ATOM 628 C C . LEU A 1 84 ? -3.209 -16.953 0.74 1 98.81 84 LEU A C 1
ATOM 630 O O . LEU A 1 84 ? -3.34 -17.031 -0.484 1 98.81 84 LEU A O 1
ATOM 634 N N . CYS A 1 85 ? -2.33 -17.578 1.436 1 98.75 85 CYS A N 1
ATOM 635 C CA . CYS A 1 85 ? -1.395 -18.453 0.739 1 98.75 85 CYS A CA 1
ATOM 636 C C . CYS A 1 85 ? -2.131 -19.578 0.013 1 98.75 85 CYS A C 1
ATOM 638 O O . CYS A 1 85 ? -1.768 -19.938 -1.105 1 98.75 85 CYS A O 1
ATOM 640 N N . GLU A 1 86 ? -3.092 -20.078 0.595 1 98.19 86 GLU A N 1
ATOM 641 C CA . GLU A 1 86 ? -3.898 -21.125 -0.033 1 98.19 86 GLU A CA 1
ATOM 642 C C . GLU A 1 86 ? -4.578 -20.609 -1.299 1 98.19 86 GLU A C 1
ATOM 644 O O . GLU A 1 86 ? -4.555 -21.281 -2.336 1 98.19 86 GLU A O 1
ATOM 649 N N . VAL A 1 87 ? -5.207 -19.469 -1.221 1 98.25 87 VAL A N 1
ATOM 650 C CA . VAL A 1 87 ? -5.859 -18.875 -2.377 1 98.25 87 VAL A CA 1
ATOM 651 C C . VAL A 1 87 ? -4.848 -18.688 -3.506 1 98.25 87 VAL A C 1
ATOM 653 O O . VAL A 1 87 ? -5.117 -19.047 -4.652 1 98.25 87 VAL A O 1
ATOM 656 N N . LEU A 1 88 ? -3.676 -18.141 -3.211 1 98 88 LEU A N 1
ATOM 657 C CA . LEU A 1 88 ? -2.656 -17.828 -4.207 1 98 88 LEU A CA 1
ATOM 658 C C . LEU A 1 88 ? -2.084 -19.109 -4.812 1 98 88 LEU A C 1
ATOM 660 O O . LEU A 1 88 ? -1.86 -19.172 -6.023 1 98 88 LEU A O 1
ATOM 664 N N . ALA A 1 89 ? -1.838 -20.062 -3.965 1 96.44 89 ALA A N 1
ATOM 665 C CA . ALA A 1 89 ? -1.336 -21.344 -4.445 1 96.44 89 ALA A CA 1
ATOM 666 C C . ALA A 1 89 ? -2.316 -21.984 -5.426 1 96.44 89 ALA A C 1
ATOM 668 O O . ALA A 1 89 ? -1.905 -22.562 -6.434 1 96.44 89 ALA A O 1
ATOM 669 N N . GLY A 1 90 ? -3.531 -21.875 -5.125 1 95.56 90 GLY A N 1
ATOM 670 C CA . GLY A 1 90 ? -4.547 -22.406 -6.023 1 95.56 90 GLY A CA 1
ATOM 671 C C . GLY A 1 90 ? -4.555 -21.719 -7.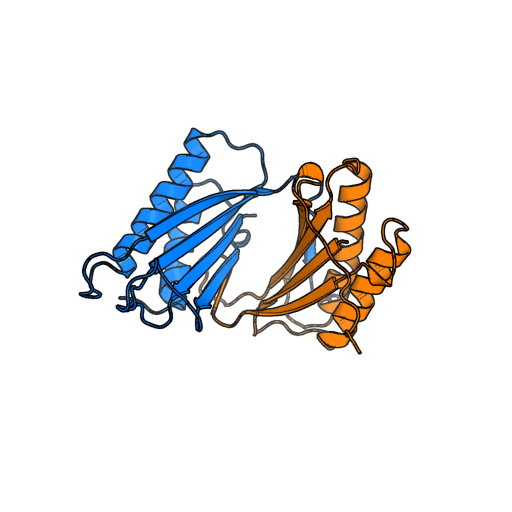379 1 95.56 90 GLY A C 1
ATOM 672 O O . GLY A 1 90 ? -4.852 -22.359 -8.398 1 95.56 90 GLY A O 1
ATOM 673 N N . ALA A 1 91 ? -4.258 -20.484 -7.395 1 95.12 91 ALA A N 1
ATOM 674 C CA . ALA A 1 91 ? -4.297 -19.688 -8.617 1 95.12 91 ALA A CA 1
ATOM 675 C C . ALA A 1 91 ? -3.129 -20.047 -9.539 1 95.12 91 ALA A C 1
ATOM 677 O O . ALA A 1 91 ? -3.135 -19.703 -10.719 1 95.12 91 ALA A O 1
ATOM 678 N N . VAL A 1 92 ? -2.078 -20.719 -9.016 1 94.06 92 VAL A N 1
ATOM 679 C CA . VAL A 1 92 ? -0.923 -21 -9.859 1 94.06 92 VAL A CA 1
ATOM 680 C C . VAL A 1 92 ? -0.763 -22.516 -10.031 1 94.06 92 VAL A C 1
ATOM 682 O O . VAL A 1 92 ? 0.144 -22.969 -10.727 1 94.06 92 VAL A O 1
ATOM 685 N N . ALA A 1 93 ? -1.506 -23.328 -9.453 1 86.69 93 ALA A N 1
ATOM 686 C CA . ALA A 1 93 ? -1.384 -24.781 -9.43 1 86.69 93 ALA A CA 1
ATOM 687 C C . ALA A 1 93 ? -1.467 -25.359 -10.836 1 86.69 93 ALA A C 1
ATOM 689 O O . ALA A 1 93 ? -0.802 -26.359 -11.148 1 86.69 93 ALA A O 1
ATOM 690 N N . GLY A 1 94 ? -2.213 -24.781 -11.633 1 75.19 94 GLY A N 1
ATOM 691 C CA . GLY A 1 94 ? -2.4 -25.344 -12.969 1 75.19 94 GLY A CA 1
ATOM 692 C C . GLY A 1 94 ? -1.397 -24.828 -13.977 1 75.19 94 GLY A C 1
ATOM 693 O O . GLY A 1 94 ? -1.452 -25.188 -15.156 1 75.19 94 GLY A O 1
ATOM 694 N N . GLY A 1 95 ? -0.58 -23.891 -13.617 1 66.25 95 GLY A N 1
ATOM 695 C CA . GLY A 1 95 ? 0.22 -23.172 -14.594 1 66.25 95 GLY A CA 1
ATOM 696 C C . GLY A 1 95 ? 1.383 -23.984 -15.125 1 66.25 95 GLY A C 1
ATOM 697 O O . GLY A 1 95 ? 2.041 -23.578 -16.094 1 66.25 95 GLY A O 1
ATOM 698 N N . GLY A 1 96 ? 1.539 -25.281 -14.758 1 62.81 96 GLY A N 1
ATOM 699 C CA . GLY A 1 96 ? 2.455 -26.203 -15.398 1 62.81 96 GLY A CA 1
ATOM 700 C C . GLY A 1 96 ? 3.885 -26.062 -14.906 1 62.81 96 GLY A C 1
ATOM 701 O O . GLY A 1 96 ? 4.699 -26.969 -15.086 1 62.81 96 GLY A O 1
ATOM 702 N N . GLU A 1 97 ? 4.18 -24.766 -14.703 1 63.25 97 GLU A N 1
ATOM 703 C CA . GLU A 1 97 ? 5.578 -24.625 -14.312 1 63.25 97 GLU A CA 1
ATOM 704 C C . GLU A 1 97 ? 5.828 -25.203 -12.93 1 63.25 97 GLU A C 1
ATOM 706 O O . GLU A 1 97 ? 5.035 -24.984 -12.008 1 63.25 97 GLU A O 1
ATOM 711 N N . GLU A 1 98 ? 6.629 -26.203 -12.938 1 68.5 98 GLU A N 1
ATOM 712 C CA . GLU A 1 98 ? 7.055 -26.797 -11.672 1 68.5 98 GLU A CA 1
ATOM 713 C C . GLU A 1 98 ? 7.863 -25.797 -10.852 1 68.5 98 GLU A C 1
ATOM 715 O O . GLU A 1 98 ? 8.672 -25.047 -11.391 1 68.5 98 GLU A O 1
ATOM 720 N N . GLY A 1 99 ? 7.383 -25.609 -9.57 1 86.5 99 GLY A N 1
ATOM 721 C CA . GLY A 1 99 ? 8.281 -25 -8.609 1 86.5 99 GLY A CA 1
ATOM 722 C C . GLY A 1 99 ? 7.984 -23.531 -8.383 1 86.5 99 GLY A C 1
ATOM 723 O O . GLY A 1 99 ? 8.875 -22.75 -8.016 1 86.5 99 GLY A O 1
ATOM 724 N N . VAL A 1 100 ? 6.855 -23.047 -8.75 1 93.88 100 VAL A N 1
ATOM 725 C CA . VAL A 1 100 ? 6.551 -21.641 -8.461 1 93.88 100 VAL A CA 1
ATOM 726 C C . VAL A 1 100 ? 6.5 -21.422 -6.953 1 93.88 100 VAL A C 1
ATOM 728 O O . VAL A 1 100 ? 5.785 -22.125 -6.238 1 93.88 100 VAL A O 1
ATOM 731 N N . GLN A 1 101 ? 7.309 -20.5 -6.531 1 95.94 101 GLN A N 1
ATOM 732 C CA . GLN A 1 101 ? 7.258 -20.141 -5.117 1 95.94 101 GLN A CA 1
ATOM 733 C C . GLN A 1 101 ? 6.195 -19.078 -4.863 1 95.94 101 GLN A C 1
ATOM 735 O O . GLN A 1 101 ? 6.148 -18.062 -5.559 1 95.94 101 GLN A O 1
ATOM 740 N N . VAL A 1 102 ? 5.281 -19.438 -3.885 1 97.62 102 VAL A N 1
ATOM 741 C CA . VAL A 1 102 ? 4.242 -18.531 -3.412 1 97.62 102 VAL A CA 1
ATOM 742 C C . VAL A 1 102 ? 4.523 -18.125 -1.967 1 97.62 102 VAL A C 1
ATOM 744 O O . VAL A 1 102 ? 4.746 -18.984 -1.108 1 97.62 102 VAL A O 1
ATOM 747 N N . SER A 1 103 ? 4.555 -16.844 -1.67 1 98.62 103 SER A N 1
ATOM 748 C CA . SER A 1 103 ? 4.832 -16.391 -0.312 1 98.62 103 SER A CA 1
ATOM 749 C C . SER A 1 103 ? 3.879 -15.266 0.098 1 98.62 103 SER A C 1
ATOM 751 O O . SER A 1 103 ? 3.375 -14.531 -0.753 1 98.62 103 SER A O 1
ATOM 753 N N . VAL A 1 104 ? 3.572 -15.211 1.432 1 98.88 104 VAL A N 1
ATOM 754 C CA . VAL A 1 104 ? 2.734 -14.172 2.02 1 98.88 104 VAL A CA 1
ATOM 755 C C . VAL A 1 104 ? 3.418 -13.594 3.256 1 98.88 104 VAL A C 1
ATOM 757 O O . VAL A 1 104 ? 3.883 -14.336 4.121 1 98.88 104 VAL A O 1
ATOM 760 N N . GLU A 1 105 ? 3.531 -12.32 3.258 1 98.81 105 GLU A N 1
ATOM 761 C CA . GLU A 1 105 ? 3.947 -11.578 4.441 1 98.81 105 GLU A CA 1
ATOM 762 C C . GLU A 1 105 ? 2.768 -10.844 5.074 1 98.81 105 GLU A C 1
ATOM 764 O O . GLU A 1 105 ? 1.959 -10.234 4.367 1 98.81 105 GLU A O 1
ATOM 769 N N . VAL A 1 106 ? 2.598 -10.977 6.41 1 98.75 106 VAL A N 1
ATOM 770 C CA . VAL A 1 106 ? 1.654 -10.148 7.152 1 98.75 106 VAL A CA 1
ATOM 771 C C . VAL A 1 106 ? 2.414 -9.086 7.941 1 98.75 106 VAL A C 1
ATOM 773 O O . VAL A 1 106 ? 3.299 -9.406 8.734 1 98.75 106 VAL A O 1
ATOM 776 N N . ARG A 1 107 ? 2.08 -7.82 7.652 1 97.88 107 ARG A N 1
ATOM 777 C CA . ARG A 1 107 ? 2.725 -6.691 8.312 1 97.88 107 ARG A CA 1
ATOM 778 C C . ARG A 1 107 ? 1.716 -5.879 9.117 1 97.88 107 ARG A C 1
ATOM 780 O O . ARG A 1 107 ? 0.525 -5.871 8.805 1 97.88 107 ARG A O 1
ATOM 787 N N . GLU A 1 108 ? 2.305 -5.238 10.156 1 97.69 108 GLU A N 1
ATOM 788 C CA . GLU A 1 108 ? 1.439 -4.379 10.953 1 97.69 108 GLU A CA 1
ATOM 789 C C . GLU A 1 108 ? 1.663 -2.906 10.633 1 97.69 108 GLU A C 1
ATOM 791 O O . GLU A 1 108 ? 2.801 -2.477 10.422 1 97.69 108 GLU A O 1
ATOM 796 N N . MET A 1 109 ? 0.609 -2.174 10.492 1 97.62 109 MET A N 1
ATOM 797 C CA . MET A 1 109 ? 0.613 -0.714 10.477 1 97.62 109 MET A CA 1
ATOM 798 C C . MET A 1 109 ? 0.313 -0.152 11.859 1 97.62 109 MET A C 1
ATOM 800 O O . MET A 1 109 ? -0.539 -0.679 12.578 1 97.62 109 MET A O 1
ATOM 804 N N . GLU A 1 110 ? 1.034 0.901 12.18 1 96.56 110 GLU A N 1
ATOM 805 C CA . GLU A 1 110 ? 0.786 1.536 13.469 1 96.56 110 GLU A CA 1
ATOM 806 C C . GLU A 1 110 ? -0.567 2.24 13.484 1 96.56 110 GLU A C 1
ATOM 808 O O . GLU A 1 110 ? -0.769 3.227 12.773 1 96.56 110 GLU A O 1
ATOM 813 N N . ARG A 1 111 ? -1.403 1.777 14.383 1 95.69 111 ARG A N 1
ATOM 814 C CA . ARG A 1 111 ? -2.762 2.299 14.484 1 95.69 111 ARG A CA 1
ATOM 815 C C . ARG A 1 111 ? -2.756 3.775 14.859 1 95.69 111 ARG A C 1
ATOM 817 O O . ARG A 1 111 ? -3.531 4.566 14.32 1 95.69 111 ARG A O 1
ATOM 824 N N . ALA A 1 112 ? -1.914 4.145 15.75 1 94.5 112 ALA A N 1
ATOM 825 C CA . ALA A 1 112 ? -1.901 5.484 16.328 1 94.5 112 ALA A CA 1
ATOM 826 C C . ALA A 1 112 ? -1.624 6.543 15.273 1 94.5 112 ALA A C 1
ATOM 828 O O . ALA A 1 112 ? -2.066 7.688 15.398 1 94.5 112 ALA A O 1
ATOM 829 N N . SER A 1 113 ? -0.958 6.191 14.211 1 96 113 SER A N 1
ATOM 830 C CA . SER A 1 113 ? -0.582 7.184 13.211 1 96 113 SER A CA 1
ATOM 831 C C . SER A 1 113 ? -1.334 6.961 11.898 1 96 113 SER A C 1
ATOM 833 O O . SER A 1 113 ? -1.194 7.738 10.953 1 96 113 SER A O 1
ATOM 835 N N . TYR A 1 114 ? -2.055 5.922 11.898 1 97.94 114 TYR A N 1
ATOM 836 C CA . TYR A 1 114 ? -2.834 5.656 10.695 1 97.94 114 TYR A CA 1
ATOM 837 C C . TYR A 1 114 ? -3.982 6.648 10.555 1 97.94 114 TYR A C 1
ATOM 839 O O . TYR A 1 114 ? -4.727 6.883 11.508 1 97.94 114 TYR A O 1
ATOM 847 N N . ALA A 1 115 ? -4.145 7.234 9.375 1 98 115 ALA A N 1
ATOM 848 C CA . ALA A 1 115 ? -5.238 8.172 9.109 1 98 115 ALA A CA 1
ATOM 849 C C . ALA A 1 115 ? -6.137 7.66 7.984 1 98 115 ALA A C 1
ATOM 851 O O . ALA A 1 115 ? -5.648 7.105 7 1 98 115 ALA A O 1
ATOM 852 N N . LYS A 1 116 ? -7.402 7.828 8.18 1 97.19 116 LYS A N 1
ATOM 853 C CA . LYS A 1 116 ? -8.375 7.445 7.164 1 97.19 116 LYS A CA 1
ATOM 854 C C . LYS A 1 116 ? -9.547 8.422 7.133 1 97.19 116 LYS A C 1
ATOM 856 O O . LYS A 1 116 ? -9.992 8.906 8.18 1 97.19 116 LYS A O 1
ATOM 861 N N . ARG A 1 117 ? -10.047 8.656 5.902 1 95.31 117 ARG A N 1
ATOM 862 C CA . ARG A 1 117 ? -11.25 9.445 5.664 1 95.31 117 ARG A CA 1
ATOM 863 C C . ARG A 1 117 ? -12.094 8.836 4.555 1 95.31 117 ARG A C 1
ATOM 865 O O . ARG A 1 117 ? -11.562 8.266 3.602 1 95.31 117 ARG A O 1
ATOM 872 N N . VAL A 1 118 ? -13.359 8.844 4.805 1 94.06 118 VAL A N 1
ATOM 873 C CA . VAL A 1 118 ? -14.297 8.555 3.721 1 94.06 118 VAL A CA 1
ATOM 874 C C . VAL A 1 118 ? -14.883 9.859 3.182 1 94.06 118 VAL A C 1
ATOM 876 O O . VAL A 1 118 ? -15.57 10.586 3.908 1 94.06 118 VAL A O 1
ATOM 879 N N . VAL A 1 119 ? -14.555 10.141 1.969 1 92.5 119 VAL A N 1
ATOM 880 C CA . VAL A 1 119 ? -14.914 11.43 1.383 1 92.5 119 VAL A CA 1
ATOM 881 C C . VAL A 1 119 ? -16.219 11.289 0.594 1 92.5 119 VAL A C 1
ATOM 883 O O . VAL A 1 119 ? -16.297 10.477 -0.333 1 92.5 119 VAL A O 1
ATOM 886 N N . ALA A 1 120 ? -17.281 12.008 1.198 1 81.31 120 ALA A N 1
ATOM 887 C CA . ALA A 1 120 ? -18.578 12.039 0.546 1 81.31 120 ALA A CA 1
ATOM 888 C C . ALA A 1 120 ? -18.703 13.242 -0.388 1 81.31 120 ALA A C 1
ATOM 890 O O . ALA A 1 120 ? -18 14.242 -0.218 1 81.31 120 ALA A O 1
ATOM 891 N N . ARG A 1 121 ? -19.469 13.18 -1.495 1 64.56 121 ARG A N 1
ATOM 892 C CA . ARG A 1 121 ? -19.734 14.328 -2.357 1 64.56 121 ARG A CA 1
ATOM 893 C C . ARG A 1 121 ? -20.281 15.5 -1.559 1 64.56 121 ARG A C 1
ATOM 895 O O . ARG A 1 121 ? -21.172 15.312 -0.72 1 64.56 121 ARG A O 1
ATOM 902 N N . GLN A 1 122 ? -19.438 16.5 -1.391 1 55.38 122 GLN A N 1
ATOM 903 C CA . GLN A 1 122 ? -20.078 17.734 -0.963 1 55.38 122 GLN A CA 1
ATOM 904 C C . GLN A 1 122 ? -20.984 18.297 -2.061 1 55.38 122 GLN A C 1
ATOM 906 O O . GLN A 1 122 ? -20.625 18.281 -3.236 1 55.38 122 GLN A O 1
ATOM 911 N N . ARG A 1 123 ? -22.312 18.172 -1.85 1 42.97 123 ARG A N 1
ATOM 912 C CA . ARG A 1 123 ? -23.281 18.859 -2.697 1 42.97 123 ARG A CA 1
ATOM 913 C C . ARG A 1 123 ? -22.922 20.328 -2.875 1 42.97 123 ARG A C 1
ATOM 915 O O . ARG A 1 123 ? -22.375 20.953 -1.958 1 42.97 123 ARG A O 1
ATOM 922 N N . MET B 1 1 ? 14.625 12.734 5.047 1 81.44 1 MET B N 1
ATOM 923 C CA . MET B 1 1 ? 14.555 11.594 4.141 1 81.44 1 MET B CA 1
ATOM 924 C C . MET B 1 1 ? 13.289 10.781 4.395 1 81.44 1 MET B C 1
ATOM 926 O O . MET B 1 1 ? 13.359 9.656 4.887 1 81.44 1 MET B O 1
ATOM 930 N N . PRO B 1 2 ? 12.273 11.625 4.07 1 97.94 2 PRO B N 1
ATOM 931 C CA . PRO B 1 2 ? 11.094 10.766 3.924 1 97.94 2 PRO B CA 1
ATOM 932 C C . PRO B 1 2 ? 10.875 10.305 2.486 1 97.94 2 PRO B C 1
ATOM 934 O O . PRO B 1 2 ? 11.258 11.008 1.544 1 97.94 2 PRO B O 1
ATOM 937 N N . HIS B 1 3 ? 10.25 9.07 2.268 1 98.88 3 HIS B N 1
ATOM 938 C CA . HIS B 1 3 ? 9.688 8.57 1.02 1 98.88 3 HIS B CA 1
ATOM 939 C C . HIS B 1 3 ? 8.164 8.508 1.089 1 98.88 3 HIS B C 1
ATOM 941 O O . HIS B 1 3 ? 7.602 7.82 1.944 1 98.88 3 HIS B O 1
ATOM 947 N N . LEU B 1 4 ? 7.535 9.266 0.168 1 98.88 4 LEU B N 1
ATOM 948 C CA . LEU B 1 4 ? 6.082 9.234 0.056 1 98.88 4 LEU B CA 1
ATOM 949 C C . LEU B 1 4 ? 5.652 8.555 -1.238 1 98.88 4 LEU B C 1
ATOM 951 O O . LEU B 1 4 ? 6.094 8.938 -2.324 1 98.88 4 LEU B O 1
ATOM 955 N N . VAL B 1 5 ? 4.789 7.512 -1.094 1 98.94 5 VAL B N 1
ATOM 956 C CA . VAL B 1 5 ? 4.16 6.863 -2.24 1 98.94 5 VAL B CA 1
ATOM 957 C C . VAL B 1 5 ? 2.646 7.047 -2.17 1 98.94 5 VAL B C 1
ATOM 959 O O . VAL B 1 5 ? 2.016 6.668 -1.182 1 98.94 5 VAL B O 1
ATOM 962 N N . ILE B 1 6 ? 2.113 7.641 -3.182 1 98.88 6 ILE B N 1
ATOM 963 C CA . ILE B 1 6 ? 0.665 7.766 -3.309 1 98.88 6 ILE B CA 1
ATOM 964 C C . ILE B 1 6 ? 0.157 6.816 -4.391 1 98.88 6 ILE B C 1
ATOM 966 O O . ILE B 1 6 ? 0.563 6.914 -5.551 1 98.88 6 ILE B O 1
ATOM 970 N N . GLU B 1 7 ? -0.751 5.922 -3.938 1 98.88 7 GLU B N 1
ATOM 971 C CA . GLU B 1 7 ? -1.39 4.98 -4.852 1 98.88 7 GLU B CA 1
ATOM 972 C C . GLU B 1 7 ? -2.854 5.34 -5.082 1 98.88 7 GLU B C 1
ATOM 974 O O . GLU B 1 7 ? -3.602 5.562 -4.125 1 98.88 7 GLU B O 1
ATOM 979 N N . ALA B 1 8 ? -3.225 5.367 -6.352 1 98.25 8 ALA B N 1
ATOM 980 C CA . ALA B 1 8 ? -4.613 5.652 -6.711 1 98.25 8 ALA B CA 1
ATOM 981 C C . ALA B 1 8 ? -5.137 4.629 -7.715 1 98.25 8 ALA B C 1
ATOM 983 O O . ALA B 1 8 ? -4.43 4.254 -8.656 1 98.25 8 ALA B O 1
ATOM 984 N N . THR B 1 9 ? -6.426 4.188 -7.441 1 97.5 9 THR B N 1
ATOM 985 C CA . THR B 1 9 ? -7.055 3.318 -8.43 1 97.5 9 THR B CA 1
ATOM 986 C C . THR B 1 9 ? -7.309 4.074 -9.734 1 97.5 9 THR B C 1
ATOM 988 O O . THR B 1 9 ? -7.582 5.273 -9.719 1 97.5 9 THR B O 1
ATOM 991 N N . ALA B 1 10 ? -7.285 3.342 -10.852 1 96.94 10 ALA B N 1
ATOM 992 C CA . ALA B 1 10 ? -7.336 3.947 -12.188 1 96.94 10 ALA B CA 1
ATOM 993 C C . ALA B 1 10 ? -8.664 4.668 -12.406 1 96.94 10 ALA B C 1
ATOM 995 O O . ALA B 1 10 ? -8.758 5.562 -13.25 1 96.94 10 ALA B O 1
ATOM 996 N N . ASN B 1 11 ? -9.719 4.332 -11.695 1 94.5 11 ASN B N 1
ATOM 997 C CA . ASN B 1 11 ? -11.039 4.918 -11.891 1 94.5 11 ASN B CA 1
ATOM 998 C C . ASN B 1 11 ? -11.242 6.145 -11 1 94.5 11 ASN B C 1
ATOM 1000 O O . ASN B 1 11 ? -12.32 6.73 -10.984 1 94.5 11 ASN B O 1
ATOM 1004 N N . LEU B 1 12 ? -10.211 6.512 -10.242 1 95.38 12 LEU B N 1
ATOM 1005 C CA . LEU B 1 12 ? -10.344 7.641 -9.328 1 95.38 12 LEU B CA 1
ATOM 1006 C C . LEU B 1 12 ? -10.32 8.961 -10.094 1 95.38 12 LEU B C 1
ATOM 1008 O O . LEU B 1 12 ? -9.461 9.172 -10.953 1 95.38 12 LEU B O 1
ATOM 1012 N N . ARG B 1 13 ? -11.266 9.812 -9.828 1 92.31 13 ARG B N 1
ATOM 1013 C CA . ARG B 1 13 ? -11.266 11.156 -10.391 1 92.31 13 ARG B CA 1
ATOM 1014 C C . ARG B 1 13 ? -10.609 12.148 -9.438 1 92.31 13 ARG B C 1
ATOM 1016 O O . ARG B 1 13 ? -11.117 12.406 -8.344 1 92.31 13 ARG B O 1
ATOM 1023 N N . LEU B 1 14 ? -9.555 12.742 -9.852 1 93.31 14 LEU B N 1
ATOM 1024 C CA . LEU B 1 14 ? -8.812 13.719 -9.062 1 93.31 14 LEU B CA 1
ATOM 1025 C C . LEU B 1 14 ? -9.172 15.141 -9.484 1 93.31 14 LEU B C 1
ATOM 1027 O O . LEU B 1 14 ? -9.375 15.414 -10.664 1 93.31 14 LEU B O 1
ATOM 1031 N N . GLU B 1 15 ? -9.117 16.047 -8.539 1 92.31 15 GLU B N 1
ATOM 1032 C CA . GLU B 1 15 ? -9.32 17.469 -8.797 1 92.31 15 GLU B CA 1
ATOM 1033 C C . GLU B 1 15 ? -8.055 18.109 -9.375 1 92.31 15 GLU B C 1
ATOM 1035 O O . GLU B 1 15 ? -8.102 19.203 -9.922 1 92.31 15 GLU B O 1
ATOM 1040 N N . THR B 1 16 ? -6.988 17.453 -9.141 1 93.75 16 THR B N 1
ATOM 1041 C CA . THR B 1 16 ? -5.684 17.922 -9.594 1 93.75 16 THR B CA 1
ATOM 1042 C C . THR B 1 16 ? -4.965 16.828 -10.383 1 93.75 16 THR B C 1
ATOM 1044 O O . THR B 1 16 ? -5.383 15.664 -10.375 1 93.75 16 THR B O 1
ATOM 1047 N N . SER B 1 17 ? -3.861 17.297 -11.117 1 96.44 17 SER B N 1
ATOM 1048 C CA . SER B 1 17 ? -2.998 16.281 -11.719 1 96.44 17 SER B CA 1
ATOM 1049 C C . SER B 1 17 ? -2.18 15.547 -10.656 1 96.44 17 SER B C 1
ATOM 1051 O O . SER B 1 17 ? -2.012 16.047 -9.547 1 96.44 17 SER B O 1
ATOM 1053 N N . PRO B 1 18 ? -1.699 14.328 -11.023 1 97.62 18 PRO B N 1
ATOM 1054 C CA . PRO B 1 18 ? -0.792 13.648 -10.094 1 97.62 18 PRO B CA 1
ATOM 1055 C C . PRO B 1 18 ? 0.396 14.523 -9.688 1 97.62 18 PRO B C 1
ATOM 1057 O O . PRO B 1 18 ? 0.787 14.531 -8.516 1 97.62 18 PRO B O 1
ATOM 1060 N N . GLY B 1 19 ? 0.957 15.188 -10.656 1 98.19 19 GLY B N 1
ATOM 1061 C CA . GLY B 1 19 ? 2.072 16.078 -10.359 1 98.19 19 GLY B CA 1
ATOM 1062 C C . GLY B 1 19 ? 1.719 17.172 -9.367 1 98.19 19 GLY B C 1
ATOM 1063 O O . GLY B 1 19 ? 2.471 17.438 -8.43 1 98.19 19 GLY B O 1
ATOM 1064 N N . GLU B 1 20 ? 0.67 17.797 -9.562 1 98.25 20 GLU B N 1
ATOM 1065 C CA . GLU B 1 20 ? 0.205 18.828 -8.656 1 98.25 20 GLU B CA 1
ATOM 1066 C C . GLU B 1 20 ? -0.099 18.266 -7.273 1 98.25 20 GLU B C 1
ATOM 1068 O O . GLU B 1 20 ? 0.16 18.922 -6.258 1 98.25 20 GLU B O 1
ATOM 1073 N N . LEU B 1 21 ? -0.704 17.141 -7.242 1 98.31 21 LEU B N 1
ATOM 1074 C CA . LEU B 1 21 ? -0.982 16.484 -5.965 1 98.31 21 LEU B CA 1
ATOM 1075 C C . LEU B 1 21 ? 0.308 16.234 -5.195 1 98.31 21 LEU B C 1
ATOM 1077 O O . LEU B 1 21 ? 0.378 16.469 -3.99 1 98.31 21 LEU B O 1
ATOM 1081 N N . LEU B 1 22 ? 1.332 15.711 -5.883 1 98.81 22 LEU B N 1
ATOM 1082 C CA . LEU B 1 22 ? 2.621 15.469 -5.246 1 98.81 22 LEU B CA 1
ATOM 1083 C C . LEU B 1 22 ? 3.232 16.766 -4.742 1 98.81 22 LEU B C 1
ATOM 1085 O O . LEU B 1 22 ? 3.838 16.797 -3.668 1 98.81 22 LEU B O 1
ATOM 1089 N N . GLU B 1 23 ? 3.07 17.797 -5.516 1 98.69 23 GLU B N 1
ATOM 1090 C CA . GLU B 1 23 ? 3.559 19.094 -5.078 1 98.69 23 GLU B CA 1
ATOM 1091 C C . GLU B 1 23 ? 2.883 19.531 -3.781 1 98.69 23 GLU B C 1
ATOM 1093 O O . GLU B 1 23 ? 3.551 19.984 -2.85 1 98.69 23 GLU B O 1
ATOM 1098 N N . GLN B 1 24 ? 1.61 19.391 -3.719 1 98.75 24 GLN B N 1
ATOM 1099 C CA . GLN B 1 24 ? 0.844 19.781 -2.535 1 98.75 24 GLN B CA 1
ATOM 1100 C C . GLN B 1 24 ? 1.223 18.906 -1.335 1 98.75 24 GLN B C 1
ATOM 1102 O O . GLN B 1 24 ? 1.373 19.422 -0.222 1 98.75 24 GLN B O 1
ATOM 1107 N N . ALA B 1 25 ? 1.382 17.641 -1.532 1 98.81 25 ALA B N 1
ATOM 1108 C CA . ALA B 1 25 ? 1.769 16.734 -0.456 1 98.81 25 ALA B CA 1
ATOM 1109 C C . ALA B 1 25 ? 3.166 17.062 0.062 1 98.81 25 ALA B C 1
ATOM 1111 O O . ALA B 1 25 ? 3.395 17.094 1.273 1 98.81 25 ALA B O 1
ATOM 1112 N N . ASN B 1 26 ? 4.062 17.281 -0.895 1 98.88 26 ASN B N 1
ATOM 1113 C CA . ASN B 1 26 ? 5.418 17.656 -0.508 1 98.88 26 ASN B CA 1
ATOM 1114 C C . ASN B 1 26 ? 5.426 18.969 0.28 1 98.88 26 ASN B C 1
ATOM 1116 O O . ASN B 1 26 ? 6.176 19.109 1.246 1 98.88 26 ASN B O 1
ATOM 1120 N N . ALA B 1 27 ? 4.637 19.906 -0.115 1 98.81 27 ALA B N 1
ATOM 1121 C CA . ALA B 1 27 ? 4.543 21.188 0.589 1 98.81 27 ALA B CA 1
ATOM 1122 C C . ALA B 1 27 ? 4.043 20.984 2.018 1 98.81 27 ALA B C 1
ATOM 1124 O O . ALA B 1 27 ? 4.551 21.609 2.951 1 98.81 27 ALA B O 1
ATOM 1125 N N . ALA B 1 28 ? 3.068 20.156 2.211 1 98.75 28 ALA B N 1
ATOM 1126 C CA . ALA B 1 28 ? 2.549 19.875 3.545 1 98.75 28 ALA B CA 1
ATOM 1127 C C . ALA B 1 28 ? 3.623 19.234 4.426 1 98.75 28 ALA B C 1
ATOM 1129 O O . ALA B 1 28 ? 3.762 19.594 5.598 1 98.75 28 ALA B O 1
ATOM 1130 N N . LEU B 1 29 ? 4.363 18.281 3.879 1 98.75 29 LEU B N 1
ATOM 1131 C CA . LEU B 1 29 ? 5.441 17.641 4.629 1 98.75 29 LEU B CA 1
ATOM 1132 C C . LEU B 1 29 ? 6.508 18.656 5.016 1 98.75 29 LEU B C 1
ATOM 1134 O O . LEU B 1 29 ? 7.004 18.641 6.148 1 98.75 29 LEU B O 1
ATOM 1138 N N . PHE B 1 30 ? 6.859 19.516 4.141 1 98.75 30 PHE B N 1
ATOM 1139 C CA . PHE B 1 30 ? 7.863 20.531 4.422 1 98.75 30 PHE B CA 1
ATOM 1140 C C . PHE B 1 30 ? 7.371 21.484 5.5 1 98.75 30 PHE B C 1
ATOM 1142 O O . PHE B 1 30 ? 8.133 21.859 6.398 1 98.75 30 PHE B O 1
ATOM 1149 N N . ALA B 1 31 ? 6.176 21.828 5.434 1 98.56 31 ALA B N 1
ATOM 1150 C CA . ALA B 1 31 ? 5.574 22.781 6.367 1 98.56 31 ALA B CA 1
ATOM 1151 C C . ALA B 1 31 ? 5.543 22.219 7.785 1 98.56 31 ALA B C 1
ATOM 1153 O O . ALA B 1 31 ? 5.43 22.953 8.758 1 98.56 31 ALA B O 1
ATOM 1154 N N . SER B 1 32 ? 5.559 20.953 7.902 1 98 32 SER B N 1
ATOM 1155 C CA . SER B 1 32 ? 5.551 20.312 9.211 1 98 32 SER B CA 1
ATOM 1156 C C . SER B 1 32 ? 6.789 20.703 10.023 1 98 32 SER B C 1
ATOM 1158 O O . SER B 1 32 ? 6.797 20.578 11.25 1 98 32 SER B O 1
ATOM 1160 N N . GLY B 1 33 ? 7.898 20.984 9.289 1 98 33 GLY B N 1
ATOM 1161 C CA . GLY B 1 33 ? 9.156 21.312 9.938 1 98 33 GLY B CA 1
ATOM 1162 C C . GLY B 1 33 ? 10 20.078 10.266 1 98 33 GLY B C 1
ATOM 1163 O O . GLY B 1 33 ? 11.078 20.203 10.836 1 98 33 GLY B O 1
ATOM 1164 N N . GLN B 1 34 ? 9.555 18.938 9.828 1 97.94 34 GLN B N 1
ATOM 1165 C CA . GLN B 1 34 ? 10.195 17.688 10.219 1 97.94 34 GLN B CA 1
ATOM 1166 C C . GLN B 1 34 ? 11.281 17.297 9.219 1 97.94 34 GLN B C 1
ATOM 1168 O O . GLN B 1 34 ? 12.125 16.438 9.508 1 97.94 34 GLN B O 1
ATOM 1173 N N . PHE B 1 35 ? 11.273 17.906 8.07 1 98.06 35 PHE B N 1
ATOM 1174 C CA . PHE B 1 35 ? 12.133 17.422 6.996 1 98.06 35 PHE B CA 1
ATOM 1175 C C . PHE B 1 35 ? 12.789 18.578 6.262 1 98.06 35 PHE B C 1
ATOM 1177 O O . PHE B 1 35 ? 12.211 19.656 6.141 1 98.06 35 PHE B O 1
ATOM 1184 N N . GLY B 1 36 ? 14.016 18.328 5.781 1 97.12 36 GLY B N 1
ATOM 1185 C CA . GLY B 1 36 ? 14.57 19.203 4.773 1 97.12 36 GLY B CA 1
ATOM 1186 C C . GLY B 1 36 ? 13.859 19.109 3.438 1 97.12 36 GLY B C 1
ATOM 1187 O O . GLY B 1 36 ? 13.469 18.031 3.014 1 97.12 36 GLY B O 1
ATOM 1188 N N . GLU B 1 37 ? 13.812 20.203 2.801 1 97.5 37 GLU B N 1
ATOM 1189 C CA . GLU B 1 37 ? 13.055 20.297 1.553 1 97.5 37 GLU B CA 1
ATOM 1190 C C . GLU B 1 37 ? 13.578 19.281 0.527 1 97.5 37 GLU B C 1
ATOM 1192 O O . GLU B 1 37 ? 12.797 18.516 -0.041 1 97.5 37 GLU B O 1
ATOM 1197 N N . ALA B 1 38 ? 14.836 19.266 0.347 1 96.62 38 ALA B N 1
ATOM 1198 C CA . ALA B 1 38 ? 15.438 18.438 -0.699 1 96.62 38 ALA B CA 1
ATOM 1199 C C . ALA B 1 38 ? 15.477 16.969 -0.29 1 96.62 38 ALA B C 1
ATOM 1201 O O . ALA B 1 38 ? 15.758 16.094 -1.115 1 96.62 38 ALA B O 1
ATOM 1202 N N . ASP B 1 39 ? 15.148 16.688 0.921 1 97.44 39 ASP B N 1
ATOM 1203 C CA . ASP B 1 39 ? 15.172 15.312 1.411 1 97.44 39 ASP B CA 1
ATOM 1204 C C . ASP B 1 39 ? 13.875 14.586 1.075 1 97.44 39 ASP B C 1
ATOM 1206 O O . ASP B 1 39 ? 13.797 13.359 1.176 1 97.44 39 ASP B O 1
ATOM 1210 N N . ILE B 1 40 ? 12.82 15.344 0.771 1 98.69 40 ILE B N 1
ATOM 1211 C CA . ILE B 1 40 ? 11.5 14.766 0.539 1 98.69 40 ILE B CA 1
ATOM 1212 C C . ILE B 1 40 ? 11.445 14.148 -0.858 1 98.69 40 ILE B C 1
ATOM 1214 O O . ILE B 1 40 ? 11.641 14.844 -1.857 1 98.69 40 ILE B O 1
ATOM 1218 N N . LYS B 1 41 ? 11.234 12.891 -0.966 1 98.75 41 LYS B N 1
ATOM 1219 C CA . LYS B 1 41 ? 11.039 12.156 -2.217 1 98.75 41 LYS B CA 1
ATOM 1220 C C . LYS B 1 41 ? 9.633 11.562 -2.291 1 98.75 41 LYS B C 1
ATOM 1222 O O . LYS B 1 41 ? 9.211 10.844 -1.385 1 98.75 41 LYS B O 1
ATOM 1227 N N . SER B 1 42 ? 8.891 11.945 -3.336 1 98.88 42 SER B N 1
ATOM 1228 C CA . SER B 1 42 ? 7.531 11.438 -3.482 1 98.88 42 SER B CA 1
ATOM 1229 C C . SER B 1 42 ? 7.289 10.898 -4.887 1 98.88 42 SER B C 1
ATOM 1231 O O . SER B 1 42 ? 8.023 11.234 -5.82 1 98.88 42 SER B O 1
ATOM 1233 N N . ARG B 1 43 ? 6.324 10.016 -4.996 1 98.88 43 ARG B N 1
ATOM 1234 C CA . ARG B 1 43 ? 5.922 9.477 -6.293 1 98.88 43 ARG B CA 1
ATOM 1235 C C . ARG B 1 43 ? 4.449 9.086 -6.289 1 98.88 43 ARG B C 1
ATOM 1237 O O . ARG B 1 43 ? 3.863 8.867 -5.227 1 98.88 43 ARG B O 1
ATOM 1244 N N . PHE B 1 44 ? 3.902 9.039 -7.469 1 98.81 44 PHE B N 1
ATOM 1245 C CA . PHE B 1 44 ? 2.504 8.695 -7.703 1 98.81 44 PHE B CA 1
ATOM 1246 C C . PHE B 1 44 ? 2.389 7.441 -8.555 1 98.81 44 PHE B C 1
ATOM 1248 O O . PHE B 1 44 ? 3.086 7.301 -9.562 1 98.81 44 PHE B O 1
ATOM 1255 N N . VAL B 1 45 ? 1.546 6.48 -8.094 1 98.56 45 VAL B N 1
ATOM 1256 C CA . VAL B 1 45 ? 1.345 5.215 -8.789 1 98.56 45 VAL B CA 1
ATOM 1257 C C . VAL B 1 45 ? -0.136 5.035 -9.117 1 98.56 45 VAL B C 1
ATOM 1259 O O . VAL B 1 45 ? -0.987 5.098 -8.227 1 98.56 45 VAL B O 1
ATOM 1262 N N . THR B 1 46 ? -0.418 4.785 -10.383 1 98.44 46 THR B N 1
ATOM 1263 C CA . THR B 1 46 ? -1.77 4.402 -10.781 1 98.44 46 THR B CA 1
ATOM 1264 C C . THR B 1 46 ? -1.941 2.887 -10.727 1 98.44 46 THR B C 1
ATOM 1266 O O . THR B 1 46 ? -1.145 2.145 -11.305 1 98.44 46 THR B O 1
ATOM 1269 N N . LEU B 1 47 ? -2.998 2.467 -9.992 1 97.88 47 LEU B N 1
ATOM 1270 C CA . LEU B 1 47 ? -3.297 1.044 -9.875 1 97.88 47 LEU B CA 1
ATOM 1271 C C . LEU B 1 47 ? -4.234 0.593 -10.992 1 97.88 47 LEU B C 1
ATOM 1273 O O . LEU B 1 47 ? -5.371 1.06 -11.078 1 97.88 47 LEU B O 1
ATOM 1277 N N . GLU B 1 48 ? -3.748 -0.359 -11.789 1 96.81 48 GLU B N 1
ATOM 1278 C CA . GLU B 1 48 ? -4.555 -0.811 -12.922 1 96.81 48 GLU B CA 1
ATOM 1279 C C . GLU B 1 48 ? -5.426 -2.002 -12.531 1 96.81 48 GLU B C 1
ATOM 1281 O O . GLU B 1 48 ? -6.527 -2.172 -13.062 1 96.81 48 GLU B O 1
ATOM 1286 N N . ALA B 1 49 ? -4.922 -2.889 -11.703 1 97.44 49 ALA B N 1
ATOM 1287 C CA . ALA B 1 49 ? -5.676 -4.016 -11.164 1 97.44 49 ALA B CA 1
ATOM 1288 C C . ALA B 1 49 ? -5.887 -3.859 -9.656 1 97.44 49 ALA B C 1
ATOM 1290 O O . ALA B 1 49 ? -4.926 -3.883 -8.883 1 97.44 49 ALA B O 1
ATOM 1291 N N . TYR B 1 50 ? -7.117 -3.707 -9.266 1 98.19 50 TYR B N 1
ATOM 1292 C CA . TYR B 1 50 ? -7.461 -3.334 -7.898 1 98.19 50 TYR B CA 1
ATOM 1293 C C . TYR B 1 50 ? -8.859 -3.82 -7.535 1 98.19 50 TYR B C 1
ATOM 1295 O O . TYR B 1 50 ? -9.656 -4.152 -8.414 1 98.19 50 TYR B O 1
ATOM 1303 N N . ARG B 1 51 ? -9.047 -3.891 -6.227 1 97.62 51 ARG B N 1
ATOM 1304 C CA . ARG B 1 51 ? -10.375 -4.184 -5.695 1 97.62 51 ARG B CA 1
ATOM 1305 C C . ARG B 1 51 ? -10.539 -3.617 -4.289 1 97.62 51 ARG B C 1
ATOM 1307 O O . ARG B 1 51 ? -9.578 -3.549 -3.525 1 97.62 51 ARG B O 1
ATOM 1314 N N . GLN B 1 52 ? -11.711 -3.186 -4.074 1 97.31 52 GLN B N 1
ATOM 1315 C CA . GLN B 1 52 ? -12.148 -2.889 -2.711 1 97.31 52 GLN B CA 1
ATOM 1316 C C . GLN B 1 52 ? -13.336 -3.758 -2.312 1 97.31 52 GLN B C 1
ATOM 1318 O O . GLN B 1 52 ? -14.406 -3.672 -2.92 1 97.31 52 GLN B O 1
ATOM 1323 N N . GLY B 1 53 ? -13.086 -4.543 -1.267 1 97.38 53 GLY B N 1
ATOM 1324 C CA . GLY B 1 53 ? -14.117 -5.457 -0.812 1 97.38 53 GLY B CA 1
ATOM 1325 C C . GLY B 1 53 ? -14.406 -6.57 -1.804 1 97.38 53 GLY B C 1
ATOM 1326 O O . GLY B 1 53 ? -13.5 -7.059 -2.479 1 97.38 53 GLY B O 1
ATOM 1327 N N . THR B 1 54 ? -15.68 -7.055 -1.722 1 96 54 THR B N 1
ATOM 1328 C CA . THR B 1 54 ? -16.109 -8.18 -2.551 1 96 54 THR B CA 1
ATOM 1329 C C . THR B 1 54 ? -17.297 -7.789 -3.42 1 96 54 THR B C 1
ATOM 1331 O O . THR B 1 54 ? -17.797 -8.602 -4.203 1 96 54 THR B O 1
ATOM 1334 N N . ALA B 1 55 ? -17.75 -6.598 -3.338 1 91.94 55 ALA B N 1
ATOM 1335 C CA . ALA B 1 55 ? -18.922 -6.145 -4.102 1 91.94 55 ALA B CA 1
ATOM 1336 C C . ALA B 1 55 ? -18.594 -6.074 -5.59 1 91.94 55 ALA B C 1
ATOM 1338 O O . ALA B 1 55 ? -17.438 -5.918 -5.98 1 91.94 55 ALA B O 1
ATOM 1339 N N . ALA B 1 56 ? -19.625 -6.121 -6.395 1 89.12 56 ALA B N 1
ATOM 1340 C CA . ALA B 1 56 ? -19.469 -6.078 -7.848 1 89.12 56 ALA B CA 1
ATOM 1341 C C . ALA B 1 56 ? -19.078 -4.684 -8.312 1 89.12 56 ALA B C 1
ATOM 1343 O O . ALA B 1 56 ? -18.359 -4.535 -9.305 1 89.12 56 ALA B O 1
ATOM 1344 N N . VAL B 1 57 ? -19.578 -3.736 -7.582 1 87.94 57 VAL B N 1
ATOM 1345 C CA . VAL B 1 57 ? -19.266 -2.355 -7.934 1 87.94 57 VAL B CA 1
ATOM 1346 C C . VAL B 1 57 ? -17.781 -2.107 -7.773 1 87.94 57 VAL B C 1
ATOM 1348 O O . VAL B 1 57 ? -17.156 -2.566 -6.805 1 87.94 57 VAL B O 1
ATOM 1351 N N . GLU B 1 58 ? -17.25 -1.419 -8.75 1 90.19 58 GLU B N 1
ATOM 1352 C CA . GLU B 1 58 ? -15.828 -1.06 -8.672 1 90.19 58 GLU B CA 1
ATOM 1353 C C . GLU B 1 58 ? -15.633 0.257 -7.93 1 90.19 58 GLU B C 1
ATOM 1355 O O . GLU B 1 58 ? -15.789 1.334 -8.508 1 90.19 58 GLU B O 1
ATOM 1360 N N . ARG B 1 59 ? -15.227 0.117 -6.711 1 93.31 59 ARG B N 1
ATOM 1361 C CA . ARG B 1 59 ? -14.977 1.289 -5.879 1 93.31 59 ARG B CA 1
ATOM 1362 C C . ARG B 1 59 ? -13.586 1.851 -6.125 1 93.31 59 ARG B C 1
ATOM 1364 O O . ARG B 1 59 ? -12.68 1.12 -6.539 1 93.31 59 ARG B O 1
ATOM 1371 N N . ALA B 1 60 ? -13.5 3.172 -5.969 1 95.88 60 ALA B N 1
ATOM 1372 C CA . ALA B 1 60 ? -12.211 3.842 -6.043 1 95.88 60 ALA B CA 1
ATOM 1373 C C . ALA B 1 60 ? -11.641 4.09 -4.648 1 95.88 60 ALA B C 1
ATOM 1375 O O . ALA B 1 60 ? -12.391 4.32 -3.697 1 95.88 60 ALA B O 1
ATOM 1376 N N . TYR B 1 61 ? -10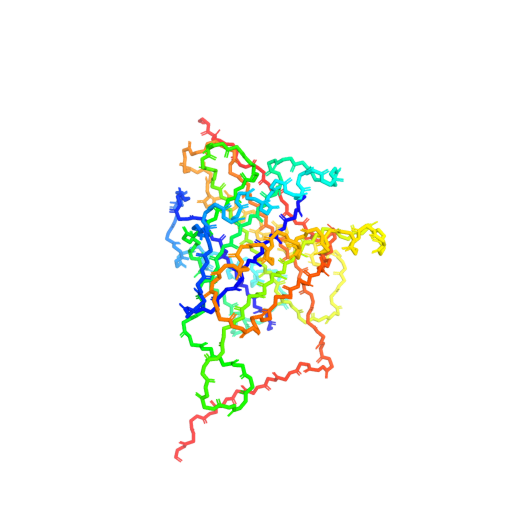.289 4.043 -4.531 1 97.12 61 TYR B N 1
ATOM 1377 C CA . TYR B 1 61 ? -9.656 4.438 -3.277 1 97.12 61 TYR B CA 1
ATOM 1378 C C . TYR B 1 61 ? -8.289 5.051 -3.531 1 97.12 61 TYR B C 1
ATOM 1380 O O . TYR B 1 61 ? -7.754 4.961 -4.641 1 97.12 61 TYR B O 1
ATOM 1388 N N . LEU B 1 62 ? -7.824 5.789 -2.607 1 97.94 62 LEU B N 1
ATOM 1389 C CA . LEU B 1 62 ? -6.52 6.441 -2.566 1 97.94 62 LEU B CA 1
ATOM 1390 C C . LEU B 1 62 ? -5.785 6.105 -1.275 1 97.94 62 LEU B C 1
ATOM 1392 O O . LEU B 1 62 ? -6.328 6.277 -0.182 1 97.94 62 LEU B O 1
ATOM 1396 N N . HIS B 1 63 ? -4.562 5.52 -1.384 1 98.75 63 HIS B N 1
ATOM 1397 C CA . HIS B 1 63 ? -3.752 5.16 -0.224 1 98.75 63 HIS B CA 1
ATOM 1398 C C . HIS B 1 63 ? -2.342 5.73 -0.339 1 98.75 63 HIS B C 1
ATOM 1400 O O . HIS B 1 63 ? -1.742 5.703 -1.417 1 98.75 63 HIS B O 1
ATOM 1406 N N . ALA B 1 64 ? -1.853 6.246 0.768 1 98.88 64 ALA B N 1
ATOM 1407 C CA . ALA B 1 64 ? -0.474 6.73 0.799 1 98.88 64 ALA B CA 1
ATOM 1408 C C . ALA B 1 64 ? 0.321 6.047 1.909 1 98.88 64 ALA B C 1
ATOM 1410 O O . ALA B 1 64 ? -0.199 5.824 3.006 1 98.88 64 ALA B O 1
ATOM 1411 N N . CYS B 1 65 ? 1.558 5.773 1.605 1 98.88 65 CYS B N 1
ATOM 1412 C CA . CYS B 1 65 ? 2.529 5.324 2.598 1 98.88 65 CYS B CA 1
ATOM 1413 C C . CYS B 1 65 ? 3.668 6.328 2.736 1 98.88 65 CYS B C 1
ATOM 1415 O O . CYS B 1 65 ? 4.367 6.617 1.763 1 98.88 65 CYS B O 1
ATOM 1417 N N . LEU B 1 66 ? 3.828 6.848 3.932 1 98.88 66 LEU B N 1
ATOM 1418 C CA . LEU B 1 66 ? 4.961 7.695 4.277 1 98.88 66 LEU B CA 1
ATOM 1419 C C . LEU B 1 66 ? 5.988 6.926 5.098 1 98.88 66 LEU B C 1
ATOM 1421 O O . LEU B 1 66 ? 5.723 6.559 6.246 1 98.88 66 LEU B O 1
ATOM 1425 N N . SER B 1 67 ? 7.16 6.707 4.523 1 98.81 67 SER B N 1
ATOM 1426 C CA . SER B 1 67 ? 8.266 6.07 5.238 1 98.81 67 SER B CA 1
ATOM 1427 C C . SER B 1 67 ? 9.242 7.109 5.781 1 98.81 67 SER B C 1
ATOM 1429 O O . SER B 1 67 ? 9.773 7.926 5.023 1 98.81 67 SER B O 1
ATOM 1431 N N . ILE B 1 68 ? 9.484 7.082 7.031 1 98.56 68 ILE B N 1
ATOM 1432 C CA . ILE B 1 68 ? 10.391 8.031 7.668 1 98.56 68 ILE B CA 1
ATOM 1433 C C . ILE B 1 68 ? 11.398 7.285 8.539 1 98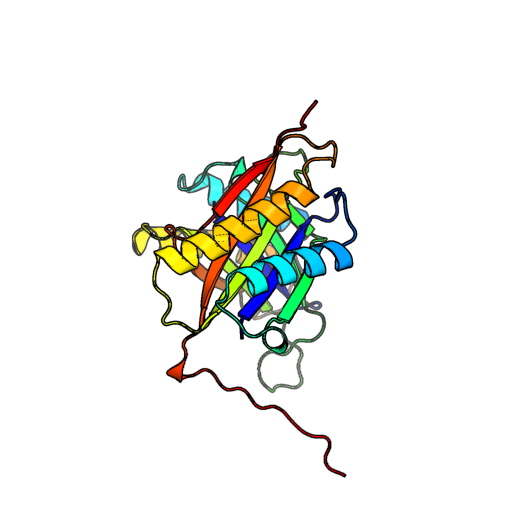.56 68 ILE B C 1
ATOM 1435 O O . ILE B 1 68 ? 11.141 6.152 8.961 1 98.56 68 ILE B O 1
ATOM 1439 N N . LEU B 1 69 ? 12.547 7.914 8.797 1 97.38 69 LEU B N 1
ATOM 1440 C CA . LEU B 1 69 ? 13.492 7.32 9.742 1 97.38 69 LEU B CA 1
ATOM 1441 C C . LEU B 1 69 ? 12.906 7.301 11.148 1 97.38 69 LEU B C 1
ATOM 1443 O O . LEU B 1 69 ? 12.195 8.227 11.547 1 97.38 69 LEU B O 1
ATOM 1447 N N . ASP B 1 70 ? 13.25 6.199 11.828 1 97.25 70 ASP B N 1
ATOM 1448 C CA . ASP B 1 70 ? 12.719 6.062 13.18 1 97.25 70 ASP B CA 1
ATOM 1449 C C . ASP B 1 70 ? 13.273 7.141 14.102 1 97.25 70 ASP B C 1
ATOM 1451 O O . ASP B 1 70 ? 14.195 7.867 13.734 1 97.25 70 ASP B O 1
ATOM 1455 N N . GLY B 1 71 ? 12.492 7.414 15.297 1 95.88 71 GLY B N 1
ATOM 1456 C CA . GLY B 1 71 ? 12.977 8.375 16.281 1 95.88 71 GLY B CA 1
ATOM 1457 C C . GLY B 1 71 ? 11.961 9.461 16.594 1 95.88 71 GLY B C 1
ATOM 1458 O O . GLY B 1 71 ? 12.062 10.125 17.625 1 95.88 71 GLY B O 1
ATOM 1459 N N . ARG B 1 72 ? 11.062 9.688 15.727 1 96.44 72 ARG B N 1
ATOM 1460 C CA . ARG B 1 72 ? 10 10.641 16.031 1 96.44 72 ARG B CA 1
ATOM 1461 C C . ARG B 1 72 ? 8.961 10.023 16.953 1 96.44 72 ARG B C 1
ATOM 1463 O O . ARG B 1 72 ? 8.711 8.82 16.906 1 96.44 72 ARG B O 1
ATOM 1470 N N . ASP B 1 73 ? 8.352 10.844 17.719 1 97.44 73 ASP B N 1
ATOM 1471 C CA . ASP B 1 73 ? 7.355 10.336 18.656 1 97.44 73 ASP B CA 1
ATOM 1472 C C . ASP B 1 73 ? 6.02 10.086 17.953 1 97.44 73 ASP B C 1
ATOM 1474 O O . ASP B 1 73 ? 5.832 10.477 16.812 1 97.44 73 ASP B O 1
ATOM 1478 N N . ALA B 1 74 ? 5.129 9.438 18.656 1 97 74 ALA B N 1
ATOM 1479 C CA . ALA B 1 74 ? 3.844 9.023 18.109 1 97 74 ALA B CA 1
ATOM 1480 C C . ALA B 1 74 ? 3.01 10.227 17.688 1 97 74 ALA B C 1
ATOM 1482 O O . ALA B 1 74 ? 2.324 10.195 16.656 1 97 74 ALA B O 1
ATOM 1483 N N . ALA B 1 75 ? 3.02 11.266 18.5 1 98.06 75 ALA B N 1
ATOM 1484 C CA . ALA B 1 75 ? 2.234 12.461 18.188 1 98.06 75 ALA B CA 1
ATOM 1485 C C . ALA B 1 75 ? 2.688 13.094 16.875 1 98.06 75 ALA B C 1
ATOM 1487 O O . ALA B 1 75 ? 1.86 13.531 16.078 1 98.06 75 ALA B O 1
ATOM 1488 N N . THR B 1 76 ? 3.967 13.172 16.688 1 98.44 76 THR B N 1
ATOM 1489 C CA . THR B 1 76 ? 4.512 13.711 15.445 1 98.44 76 THR B CA 1
ATOM 1490 C C . THR B 1 76 ? 4.105 12.852 14.258 1 98.44 76 THR B C 1
ATOM 1492 O O . THR B 1 76 ? 3.668 13.367 13.227 1 98.44 76 THR B O 1
ATOM 1495 N N . ARG B 1 77 ? 4.227 11.562 14.336 1 98.44 77 ARG B N 1
ATOM 1496 C CA . ARG B 1 77 ? 3.838 10.656 13.258 1 98.44 77 ARG B CA 1
ATOM 1497 C C . ARG B 1 77 ? 2.35 10.781 12.953 1 98.44 77 ARG B C 1
ATOM 1499 O O . ARG B 1 77 ? 1.953 10.797 11.781 1 98.44 77 ARG B O 1
ATOM 1506 N N . GLN B 1 78 ? 1.601 10.898 13.992 1 98.5 78 GLN B N 1
ATOM 1507 C CA . GLN B 1 78 ? 0.164 11.078 13.82 1 98.5 78 GLN B CA 1
ATOM 1508 C C . GLN B 1 78 ? -0.143 12.375 13.07 1 98.5 78 GLN B C 1
ATOM 1510 O O . GLN B 1 78 ? -0.985 12.391 12.164 1 98.5 78 GLN B O 1
ATOM 1515 N N . ALA B 1 79 ? 0.492 13.375 13.445 1 98.69 79 ALA B N 1
ATOM 1516 C CA . ALA B 1 79 ? 0.271 14.672 12.805 1 98.69 79 ALA B CA 1
ATOM 1517 C C . ALA B 1 79 ? 0.656 14.633 11.328 1 98.69 79 ALA B C 1
ATOM 1519 O O . ALA B 1 79 ? -0.032 15.219 10.484 1 98.69 79 ALA B O 1
ATOM 1520 N N . LEU B 1 80 ? 1.753 13.992 10.992 1 98.69 80 LEU B N 1
ATOM 1521 C CA . LEU B 1 80 ? 2.172 13.836 9.609 1 98.69 80 LEU B CA 1
ATOM 1522 C C . LEU B 1 80 ? 1.115 13.094 8.805 1 98.69 80 LEU B C 1
ATOM 1524 O O . LEU B 1 80 ? 0.75 13.516 7.703 1 98.69 80 LEU B O 1
ATOM 1528 N N . GLY B 1 81 ? 0.659 11.977 9.352 1 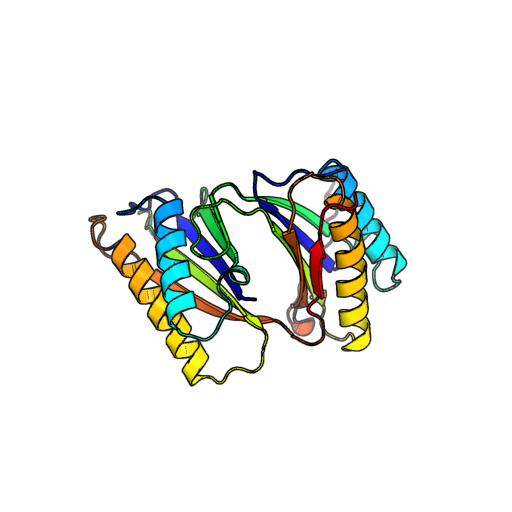98.69 81 GLY B N 1
ATOM 1529 C CA . GLY B 1 81 ? -0.38 11.211 8.68 1 98.69 81 GLY B CA 1
ATOM 1530 C C . GLY B 1 81 ? -1.646 12.016 8.438 1 98.69 81 GLY B C 1
ATOM 1531 O O . GLY B 1 81 ? -2.209 11.977 7.344 1 98.69 81 GLY B O 1
ATOM 1532 N N . GLU B 1 82 ? -2.084 12.75 9.445 1 98.62 82 GLU B N 1
ATOM 1533 C CA . GLU B 1 82 ? -3.301 13.547 9.352 1 98.62 82 GLU B CA 1
ATOM 1534 C C . GLU B 1 82 ? -3.148 14.664 8.32 1 98.62 82 GLU B C 1
ATOM 1536 O O . GLU B 1 82 ? -4.078 14.945 7.555 1 98.62 82 GLU B O 1
ATOM 1541 N N . SER B 1 83 ? -2.016 15.289 8.367 1 98.62 83 SER B N 1
ATOM 1542 C CA . SER B 1 83 ? -1.773 16.375 7.418 1 98.62 83 SER B CA 1
ATOM 1543 C C . SER B 1 83 ? -1.828 15.867 5.98 1 98.62 83 SER B C 1
ATOM 1545 O O . SER B 1 83 ? -2.426 16.5 5.113 1 98.62 83 SER B O 1
ATOM 1547 N N . LEU B 1 84 ? -1.219 14.758 5.715 1 98.75 84 LEU B N 1
ATOM 1548 C CA . LEU B 1 84 ? -1.259 14.164 4.383 1 98.75 84 LEU B CA 1
ATOM 1549 C C . LEU B 1 84 ? -2.678 13.742 4.02 1 98.75 84 LEU B C 1
ATOM 1551 O O . LEU B 1 84 ? -3.117 13.93 2.885 1 98.75 84 LEU B O 1
ATOM 1555 N N . CYS B 1 85 ? -3.318 13.211 4.953 1 98.69 85 CYS B N 1
ATOM 1556 C CA . CYS B 1 85 ? -4.684 12.766 4.707 1 98.69 85 CYS B CA 1
ATOM 1557 C C . CYS B 1 85 ? -5.578 13.93 4.309 1 98.69 85 CYS B C 1
ATOM 1559 O O . CYS B 1 85 ? -6.438 13.789 3.434 1 98.69 85 CYS B O 1
ATOM 1561 N N . GLU B 1 86 ? -5.445 14.992 4.922 1 98 86 GLU B N 1
ATOM 1562 C CA . GLU B 1 86 ? -6.203 16.188 4.574 1 98 86 GLU B CA 1
ATOM 1563 C C . GLU B 1 86 ? -5.938 16.609 3.133 1 98 86 GLU B C 1
ATOM 1565 O O . GLU B 1 86 ? -6.871 16.906 2.383 1 98 86 GLU B O 1
ATOM 1570 N N . VAL B 1 87 ? -4.672 16.672 2.748 1 98.25 87 VAL B N 1
ATOM 1571 C CA . VAL B 1 87 ? -4.301 17.047 1.388 1 98.25 87 VAL B CA 1
ATOM 1572 C C . VAL B 1 87 ? -4.949 16.078 0.393 1 98.25 87 VAL B C 1
ATOM 1574 O O . VAL B 1 87 ? -5.543 16.516 -0.599 1 98.25 87 VAL B O 1
ATOM 1577 N N . LEU B 1 88 ? -4.863 14.812 0.655 1 98 88 LEU B N 1
ATOM 1578 C CA . LEU B 1 88 ? -5.375 13.789 -0.252 1 98 88 LEU B CA 1
ATOM 1579 C C . LEU B 1 88 ? -6.895 13.844 -0.327 1 98 88 LEU B C 1
ATOM 1581 O O . LEU B 1 88 ? -7.473 13.711 -1.408 1 98 88 LEU B O 1
ATOM 1585 N N . ALA B 1 89 ? -7.5 14 0.813 1 96.81 89 ALA B N 1
ATOM 1586 C CA . ALA B 1 89 ? -8.953 14.117 0.838 1 96.81 89 ALA B CA 1
ATOM 1587 C C . ALA B 1 89 ? -9.422 15.305 -0 1 96.81 89 ALA B C 1
ATOM 1589 O O . ALA B 1 89 ? -10.422 15.211 -0.718 1 96.81 89 ALA B O 1
ATOM 1590 N N . GLY B 1 90 ? -8.773 16.344 0.085 1 95.44 90 GLY B N 1
ATOM 1591 C CA . GLY B 1 90 ? -9.102 17.516 -0.72 1 95.44 90 GLY B CA 1
ATOM 1592 C C . GLY B 1 90 ? -9 17.25 -2.211 1 95.44 90 GLY B C 1
ATOM 1593 O O . GLY B 1 90 ? -9.781 17.812 -2.996 1 95.44 90 GLY B O 1
ATOM 1594 N N . ALA B 1 91 ? -8.109 16.453 -2.584 1 95.5 91 ALA B N 1
ATOM 1595 C CA . ALA B 1 91 ? -7.844 16.188 -3.996 1 95.5 91 ALA B CA 1
ATOM 1596 C C . ALA B 1 91 ? -8.945 15.328 -4.605 1 95.5 91 ALA B C 1
ATOM 1598 O O . ALA B 1 91 ? -9.047 15.211 -5.828 1 95.5 91 ALA B O 1
ATOM 1599 N N . VAL B 1 92 ? -9.766 14.656 -3.754 1 94.75 92 VAL B N 1
ATOM 1600 C CA . VAL B 1 92 ? -10.781 13.766 -4.32 1 94.75 92 VAL B CA 1
ATOM 1601 C C . VAL B 1 92 ? -12.172 14.289 -3.984 1 94.75 92 VAL B C 1
ATOM 1603 O O . VAL B 1 92 ? -13.18 13.68 -4.359 1 94.75 92 VAL B O 1
ATOM 1606 N N . ALA B 1 93 ? -12.352 15.312 -3.289 1 88.25 93 ALA B N 1
ATOM 1607 C CA . ALA B 1 93 ? -13.617 15.852 -2.797 1 88.25 93 ALA B CA 1
ATOM 1608 C C . ALA B 1 93 ? -14.531 16.25 -3.955 1 88.25 93 ALA B C 1
ATOM 1610 O O . ALA B 1 93 ? -15.75 16.141 -3.854 1 88.25 93 ALA B O 1
ATOM 1611 N N . GLY B 1 94 ? -14.047 16.609 -5.062 1 77.94 94 GLY B N 1
ATOM 1612 C CA . GLY B 1 94 ? -14.844 17.047 -6.195 1 77.94 94 GLY B CA 1
ATOM 1613 C C . GLY B 1 94 ? -15.133 15.945 -7.188 1 77.94 94 GLY B C 1
ATOM 1614 O O . GLY B 1 94 ? -15.836 16.156 -8.18 1 77.94 94 GLY B O 1
ATOM 1615 N N . GLY B 1 95 ? -14.586 14.711 -7.066 1 67.56 95 GLY B N 1
ATOM 1616 C CA . GLY B 1 95 ? -14.562 13.68 -8.094 1 67.56 95 GLY B CA 1
ATOM 1617 C C . GLY B 1 95 ? -15.875 12.93 -8.219 1 67.56 95 GLY B C 1
ATOM 1618 O O . GLY B 1 95 ? -16.047 12.125 -9.141 1 67.56 95 GLY B O 1
ATOM 1619 N N . GLY B 1 96 ? -16.984 13.305 -7.887 1 61.62 96 GLY B N 1
ATOM 1620 C CA . GLY B 1 96 ? -18.328 12.805 -8.133 1 61.62 96 GLY B CA 1
ATOM 1621 C C . GLY B 1 96 ? -18.609 11.477 -7.461 1 61.62 96 GLY B C 1
ATOM 1622 O O . GLY B 1 96 ? -19.766 11.031 -7.395 1 61.62 96 GLY B O 1
ATOM 1623 N N . GLU B 1 97 ? -17.609 10.656 -7.297 1 64 97 GLU B N 1
ATOM 1624 C CA . GLU B 1 97 ? -17.906 9.352 -6.723 1 64 97 GLU B CA 1
ATOM 1625 C C . GLU B 1 97 ? -18.062 9.438 -5.211 1 64 97 GLU B C 1
ATOM 1627 O O . GLU B 1 97 ? -17.281 10.094 -4.531 1 64 97 GLU B O 1
ATOM 1632 N N . GLU B 1 98 ? -19.234 9.102 -4.801 1 68.69 98 GLU B N 1
ATOM 1633 C CA . GLU B 1 98 ? -19.5 9.07 -3.365 1 68.69 98 GLU B CA 1
ATOM 1634 C C . GLU B 1 98 ? -18.766 7.914 -2.691 1 68.69 98 GLU B C 1
ATOM 1636 O O . GLU B 1 98 ? -18.672 6.82 -3.25 1 68.69 98 GLU B O 1
ATOM 1641 N N . GLY B 1 99 ? -18.078 8.25 -1.557 1 89.06 99 GLY B N 1
ATOM 1642 C CA . GLY B 1 99 ? -17.625 7.199 -0.667 1 89.06 99 GLY B CA 1
ATOM 1643 C C . GLY B 1 99 ? -16.188 6.773 -0.933 1 89.06 99 GLY B C 1
ATOM 1644 O O . GLY B 1 99 ? -15.82 5.617 -0.704 1 89.06 99 GLY B O 1
ATOM 1645 N N . VAL B 1 100 ? -15.367 7.691 -1.485 1 94.88 100 VAL B N 1
ATOM 1646 C CA . VAL B 1 100 ? -13.977 7.316 -1.722 1 94.88 100 VAL B CA 1
ATOM 1647 C C . VAL B 1 100 ? -13.227 7.223 -0.392 1 94.88 100 VAL B C 1
ATOM 1649 O O . VAL B 1 100 ? -13.266 8.156 0.413 1 94.88 100 VAL B O 1
ATOM 1652 N N . GLN B 1 101 ? -12.609 6.086 -0.195 1 97.12 101 GLN B N 1
ATOM 1653 C CA . GLN B 1 101 ? -11.773 5.938 0.989 1 97.12 101 GLN B CA 1
ATOM 1654 C C . GLN B 1 101 ? -10.352 6.43 0.722 1 97.12 101 GLN B C 1
ATOM 1656 O O . GLN B 1 101 ? -9.719 6.02 -0.254 1 97.12 101 GLN B O 1
ATOM 1661 N N . VAL B 1 102 ? -9.906 7.383 1.562 1 97.69 102 VAL B N 1
ATOM 1662 C CA . VAL B 1 102 ? -8.555 7.93 1.568 1 97.69 102 VAL B CA 1
ATOM 1663 C C . VAL B 1 102 ? -7.824 7.492 2.834 1 97.69 102 VAL B C 1
ATOM 1665 O O . VAL B 1 102 ? -8.336 7.664 3.945 1 97.69 102 VAL B O 1
ATOM 1668 N N . SER B 1 103 ? -6.617 6.895 2.633 1 98.75 103 SER B N 1
ATOM 1669 C CA . SER B 1 103 ? -5.898 6.441 3.818 1 98.75 103 SER B CA 1
ATOM 1670 C C . SER B 1 103 ? -4.41 6.746 3.711 1 98.75 103 SER B C 1
ATOM 1672 O O . SER B 1 103 ? -3.871 6.859 2.607 1 98.75 103 SER B O 1
ATOM 1674 N N . VAL B 1 104 ? -3.771 6.941 4.91 1 98.81 104 VAL B N 1
ATOM 1675 C CA . VAL B 1 104 ? -2.34 7.207 5.012 1 98.81 104 VAL B CA 1
ATOM 1676 C C . VAL B 1 104 ? -1.729 6.332 6.105 1 98.81 104 VAL B C 1
ATOM 1678 O O . VAL B 1 104 ? -2.193 6.336 7.246 1 98.81 104 VAL B O 1
ATOM 1681 N N . GLU B 1 105 ? -0.792 5.578 5.676 1 98.81 105 GLU B N 1
ATOM 1682 C CA . GLU B 1 105 ? 0.07 4.867 6.617 1 98.81 105 GLU B CA 1
ATOM 1683 C C . GLU B 1 105 ? 1.394 5.602 6.812 1 98.81 105 GLU B C 1
ATOM 1685 O O . GLU B 1 105 ? 1.993 6.082 5.848 1 98.81 105 GLU B O 1
ATOM 1690 N N . VAL B 1 106 ? 1.834 5.73 8.094 1 98.69 106 VAL B N 1
ATOM 1691 C CA . VAL B 1 106 ? 3.184 6.18 8.406 1 98.69 106 VAL B CA 1
ATOM 1692 C C . VAL B 1 106 ? 4.02 5.00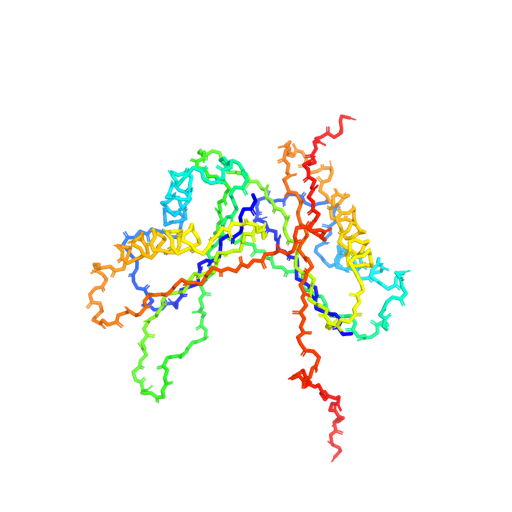8 8.914 1 98.69 106 VAL B C 1
ATOM 1694 O O . VAL B 1 106 ? 3.629 4.32 9.859 1 98.69 106 VAL B O 1
ATOM 1697 N N . ARG B 1 107 ? 5.121 4.793 8.281 1 97.69 107 ARG B N 1
ATOM 1698 C CA . ARG B 1 107 ? 5.973 3.676 8.68 1 97.69 107 ARG B CA 1
ATOM 1699 C C . ARG B 1 107 ? 7.395 4.145 8.969 1 97.69 107 ARG B C 1
ATOM 1701 O O . ARG B 1 107 ? 7.848 5.145 8.406 1 97.69 107 ARG B O 1
ATOM 1708 N N . GLU B 1 108 ? 8.055 3.369 9.828 1 97.5 108 GLU B N 1
ATOM 1709 C CA . GLU B 1 108 ? 9.422 3.736 10.203 1 97.5 108 GLU B CA 1
ATOM 1710 C C . GLU B 1 108 ? 10.445 2.861 9.492 1 97.5 108 GLU B C 1
ATOM 1712 O O . GLU B 1 108 ? 10.25 1.652 9.352 1 97.5 108 GLU B O 1
ATOM 1717 N N . MET B 1 109 ? 11.453 3.537 9.062 1 96.88 109 MET B N 1
ATOM 1718 C CA . MET B 1 109 ? 12.688 2.877 8.641 1 96.88 109 MET B CA 1
ATOM 1719 C C . MET B 1 109 ? 13.727 2.904 9.758 1 96.88 109 MET B C 1
ATOM 1721 O O . MET B 1 109 ? 13.891 3.92 10.438 1 96.88 109 MET B O 1
ATOM 1725 N N . GLU B 1 110 ? 14.336 1.783 9.891 1 96.5 110 GLU B N 1
ATOM 1726 C CA . GLU B 1 110 ? 15.359 1.716 10.93 1 96.5 110 GLU B CA 1
ATOM 1727 C C . GLU B 1 110 ? 16.578 2.555 10.562 1 96.5 110 GLU B C 1
ATOM 1729 O O . GLU B 1 110 ? 17.281 2.244 9.602 1 96.5 110 GLU B O 1
ATOM 1734 N N . ARG B 1 111 ? 16.844 3.545 11.414 1 94.12 111 ARG B N 1
ATOM 1735 C CA . ARG B 1 111 ? 17.922 4.496 11.164 1 94.12 111 ARG B CA 1
ATOM 1736 C C . ARG B 1 111 ? 19.266 3.795 11.125 1 94.12 111 ARG B C 1
ATOM 1738 O O . ARG B 1 111 ? 20.109 4.098 10.273 1 94.12 111 ARG B O 1
ATOM 1745 N N . ALA B 1 112 ? 19.547 2.865 12.047 1 95.75 112 ALA B N 1
ATOM 1746 C CA . ALA B 1 112 ? 20.844 2.213 12.234 1 95.75 112 ALA B CA 1
ATOM 1747 C C . ALA B 1 112 ? 21.281 1.487 10.961 1 95.75 112 ALA B C 1
ATOM 1749 O O . ALA B 1 112 ? 22.484 1.339 10.711 1 95.75 112 ALA B O 1
ATOM 1750 N N . SER B 1 113 ? 20.406 1.062 10.203 1 96.5 113 SER B N 1
ATOM 1751 C CA . SER B 1 113 ? 20.75 0.281 9.016 1 96.5 113 SER B CA 1
ATOM 1752 C C . SER B 1 113 ? 20.469 1.059 7.738 1 96.5 113 SER B C 1
ATOM 1754 O O . SER B 1 113 ? 20.719 0.564 6.637 1 96.5 113 SER B O 1
ATOM 1756 N N . TYR B 1 114 ? 19.969 2.197 7.977 1 95.69 114 TYR B N 1
ATOM 1757 C CA . TYR B 1 114 ? 19.703 3.02 6.801 1 95.69 114 TYR B CA 1
ATOM 1758 C C . TYR B 1 114 ? 21 3.568 6.207 1 95.69 114 TYR B C 1
ATOM 1760 O O . TYR B 1 114 ? 21.828 4.121 6.926 1 95.69 114 TYR B O 1
ATOM 1768 N N . ALA B 1 115 ? 21.188 3.438 4.852 1 96.12 115 ALA B N 1
ATOM 1769 C CA . ALA B 1 115 ? 22.359 3.945 4.148 1 96.12 115 ALA B CA 1
ATOM 1770 C C . ALA B 1 115 ? 21.953 4.902 3.031 1 96.12 115 ALA B C 1
ATOM 1772 O O . ALA B 1 115 ? 20.984 4.652 2.305 1 96.12 115 ALA B O 1
ATOM 1773 N N . LYS B 1 116 ? 22.625 6.035 2.979 1 93.75 116 LYS B N 1
ATOM 1774 C CA . LYS B 1 116 ? 22.391 7.039 1.942 1 93.75 116 LYS B CA 1
ATOM 1775 C C . LYS B 1 116 ? 23.703 7.703 1.525 1 93.75 116 LYS B C 1
ATOM 1777 O O . LYS B 1 116 ? 24.578 7.965 2.365 1 93.75 116 LYS B O 1
ATOM 1782 N N . ARG B 1 117 ? 23.859 7.902 0.125 1 93.06 117 ARG B N 1
ATOM 1783 C CA . ARG B 1 117 ? 24.969 8.672 -0.444 1 93.06 117 ARG B CA 1
ATOM 1784 C C . ARG B 1 117 ? 24.453 9.68 -1.466 1 93.06 117 ARG B C 1
ATOM 1786 O O . ARG B 1 117 ? 23.516 9.406 -2.207 1 93.06 117 ARG B O 1
ATOM 1793 N N . VAL B 1 118 ? 25.047 10.945 -1.439 1 91.25 118 VAL B N 1
ATOM 1794 C CA . VAL B 1 118 ? 24.875 11.93 -2.506 1 91.25 118 VAL B CA 1
ATOM 1795 C C . VAL B 1 118 ? 26.094 11.914 -3.418 1 91.25 118 VAL B C 1
ATOM 1797 O O . VAL B 1 118 ? 27.219 12.148 -2.965 1 91.25 118 VAL B O 1
ATOM 1800 N N . VAL B 1 119 ? 25.906 11.344 -4.68 1 90.62 119 VAL B N 1
ATOM 1801 C CA . VAL B 1 119 ? 27.016 11.133 -5.602 1 90.62 119 VAL B CA 1
ATOM 1802 C C . VAL B 1 119 ? 27.172 12.352 -6.508 1 90.62 119 VAL B C 1
ATOM 1804 O O . VAL B 1 119 ? 26.203 12.766 -7.164 1 90.62 119 VAL B O 1
ATOM 1807 N N . ALA B 1 120 ? 28.312 12.867 -6.363 1 84.94 120 ALA B N 1
ATOM 1808 C CA . ALA B 1 120 ? 28.672 13.945 -7.273 1 84.94 120 ALA B CA 1
ATOM 1809 C C . ALA B 1 120 ? 29.25 13.398 -8.578 1 84.94 120 ALA B C 1
ATOM 1811 O O . ALA B 1 120 ? 29.844 12.312 -8.586 1 84.94 120 ALA B O 1
ATOM 1812 N N . ARG B 1 121 ? 28.766 13.914 -9.648 1 76.31 121 ARG B N 1
ATOM 1813 C CA . ARG B 1 121 ? 29.344 13.508 -10.922 1 76.31 121 ARG B CA 1
ATOM 1814 C C . ARG B 1 121 ? 30.875 13.625 -10.891 1 76.31 121 ARG B C 1
ATOM 1816 O O . ARG B 1 121 ? 31.406 14.586 -10.344 1 76.31 121 ARG B O 1
ATOM 1823 N N . GLN B 1 122 ? 31.438 12.57 -10.883 1 69.31 122 GLN B N 1
ATOM 1824 C CA . G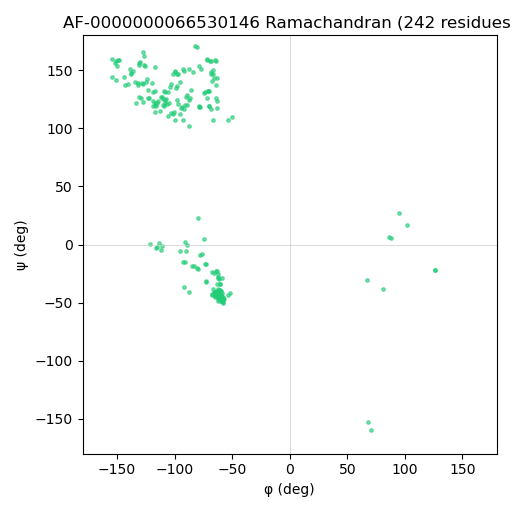LN B 1 122 ? 32.875 12.641 -11.016 1 69.31 122 GLN B CA 1
ATOM 1825 C C . GLN B 1 122 ? 33.281 13.242 -12.367 1 69.31 122 GLN B C 1
ATOM 1827 O O . GLN B 1 122 ? 32.719 12.891 -13.398 1 69.31 122 GLN B O 1
ATOM 1832 N N . ARG B 1 123 ? 33.969 14.391 -12.312 1 55.62 123 ARG B N 1
ATOM 1833 C CA . ARG B 1 123 ? 34.594 14.945 -13.516 1 55.62 123 ARG B CA 1
ATOM 1834 C C . ARG B 1 123 ? 35.562 13.953 -14.141 1 55.62 123 ARG B C 1
ATOM 1836 O O . ARG B 1 123 ? 36.188 13.172 -13.43 1 55.62 123 ARG B O 1
#

Solvent-accessible surface area (backbone atoms only — not comparable to full-atom values): 13694 Å² total; per-residue (Å²): 92,39,43,36,40,38,39,32,33,67,81,48,50,60,75,53,54,72,60,56,47,47,40,52,46,35,44,54,52,40,69,68,67,79,43,57,54,78,39,31,37,37,36,52,44,77,36,83,82,79,79,56,81,86,61,89,63,85,60,39,43,38,41,33,43,38,36,28,57,56,87,72,52,70,67,61,50,50,50,53,34,52,53,47,41,51,53,55,47,61,35,41,66,76,45,72,65,82,80,62,49,72,49,58,46,73,44,71,38,53,57,83,22,45,28,76,48,71,42,55,58,72,128,89,37,43,35,43,38,39,33,34,69,80,52,46,58,71,54,54,70,69,56,48,50,50,53,47,52,50,53,51,39,69,70,67,81,43,57,70,90,38,57,44,71,52,77,42,77,37,84,38,63,43,38,20,70,60,87,65,86,62,43,43,38,43,30,43,38,38,31,58,54,86,69,53,66,68,58,45,23,51,53,15,44,54,48,37,51,54,55,46,60,34,42,41,75,38,73,57,68,60,33,41,35,36,18,42,49,44,72,37,61,55,93,77,58,82,86,84,89,83,70,82,76,129